Protein AF-A0A2H0QM19-F1 (afdb_monomer_lite)

Structure (mmCIF, N/CA/C/O backbone):
data_AF-A0A2H0QM19-F1
#
_entry.id   AF-A0A2H0QM19-F1
#
loop_
_atom_site.group_PDB
_atom_site.id
_atom_site.type_symbol
_atom_site.label_atom_id
_atom_site.label_alt_id
_atom_site.label_comp_id
_atom_site.label_asym_id
_atom_site.label_entity_id
_atom_site.label_seq_id
_atom_site.pdbx_PDB_ins_code
_atom_site.Cartn_x
_atom_site.Cartn_y
_atom_site.Cartn_z
_atom_site.occupancy
_atom_site.B_iso_or_equiv
_atom_site.auth_seq_id
_atom_site.auth_comp_id
_atom_site.auth_asym_id
_atom_site.auth_atom_id
_atom_site.pdbx_PDB_model_num
ATOM 1 N N . MET A 1 1 ? 4.598 8.539 -18.364 1.00 68.00 1 MET A N 1
ATOM 2 C CA . MET A 1 1 ? 4.250 7.415 -19.275 1.00 68.00 1 MET A CA 1
ATOM 3 C C . MET A 1 1 ? 5.378 6.399 -19.173 1.00 68.00 1 MET A C 1
ATOM 5 O O . MET A 1 1 ? 6.511 6.847 -19.104 1.00 68.00 1 MET A O 1
ATOM 9 N N . LEU A 1 2 ? 5.118 5.084 -19.120 1.00 82.12 2 LEU A N 1
ATOM 10 C CA . LEU A 1 2 ? 6.210 4.102 -18.995 1.00 82.12 2 LEU A CA 1
ATOM 11 C C . LEU A 1 2 ? 7.203 4.208 -20.164 1.00 82.12 2 LEU A C 1
ATOM 13 O O . LEU A 1 2 ? 6.783 4.326 -21.318 1.00 82.12 2 LEU A O 1
ATOM 17 N N . ASN A 1 3 ? 8.500 4.116 -19.871 1.00 88.06 3 ASN A N 1
ATOM 18 C CA . ASN A 1 3 ? 9.540 3.984 -20.891 1.00 88.06 3 ASN A CA 1
ATOM 19 C C . ASN A 1 3 ? 9.506 2.572 -21.536 1.00 88.06 3 ASN A C 1
ATOM 21 O O . ASN A 1 3 ? 8.816 1.667 -21.054 1.00 88.06 3 ASN A O 1
ATOM 25 N N . GLU A 1 4 ? 10.245 2.360 -22.629 1.00 90.19 4 GLU A N 1
ATOM 26 C CA . GLU A 1 4 ? 10.242 1.072 -23.351 1.00 90.19 4 GLU A CA 1
ATOM 27 C C . GLU A 1 4 ? 10.769 -0.104 -22.514 1.00 90.19 4 GLU A C 1
ATOM 29 O O . GLU A 1 4 ? 10.261 -1.223 -22.626 1.00 90.19 4 GLU A O 1
ATOM 34 N N . LYS A 1 5 ? 11.732 0.138 -21.620 1.00 89.25 5 LYS A N 1
ATOM 35 C CA . LYS A 1 5 ? 12.282 -0.902 -20.744 1.00 89.25 5 LYS A CA 1
ATOM 36 C C . LYS A 1 5 ? 11.248 -1.382 -19.723 1.00 89.25 5 LYS A C 1
ATOM 38 O O . LYS A 1 5 ? 11.058 -2.590 -19.574 1.00 89.25 5 LYS A O 1
ATOM 43 N N . LEU A 1 6 ? 10.518 -0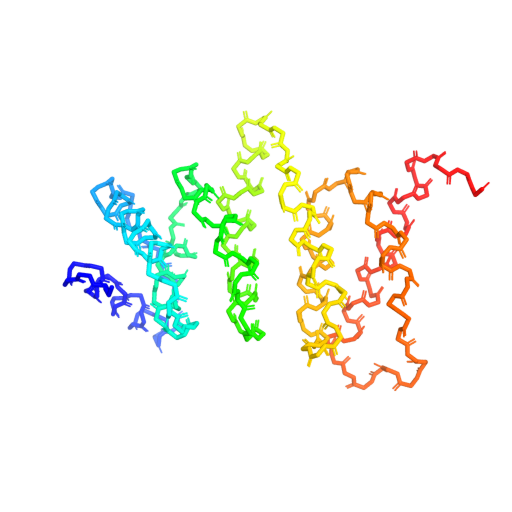.470 -19.084 1.00 92.94 6 LEU A N 1
ATOM 44 C CA . LEU A 1 6 ? 9.433 -0.787 -18.155 1.00 92.94 6 LEU A CA 1
ATOM 45 C C . LEU A 1 6 ? 8.258 -1.466 -18.864 1.00 92.94 6 LEU A C 1
ATOM 47 O O . LEU A 1 6 ? 7.713 -2.436 -18.342 1.00 92.94 6 LEU A O 1
ATOM 51 N N . LYS A 1 7 ? 7.899 -1.020 -20.076 1.00 94.00 7 LYS A N 1
ATOM 52 C CA . LYS A 1 7 ? 6.876 -1.692 -20.898 1.00 94.00 7 LYS A CA 1
ATOM 53 C C . LYS A 1 7 ? 7.259 -3.138 -21.214 1.00 94.00 7 LYS A C 1
ATOM 55 O O . LYS A 1 7 ? 6.410 -4.020 -21.118 1.00 94.00 7 LYS A O 1
ATOM 60 N N . SER A 1 8 ? 8.522 -3.386 -21.561 1.00 92.94 8 SER A N 1
ATOM 61 C CA . SER A 1 8 ? 9.027 -4.738 -21.825 1.00 92.94 8 SER A CA 1
ATOM 62 C C . SER A 1 8 ? 8.863 -5.646 -20.600 1.00 92.94 8 SER A C 1
ATOM 64 O O . SER A 1 8 ? 8.249 -6.708 -20.694 1.00 92.94 8 SER A O 1
ATOM 66 N N . HIS A 1 9 ? 9.299 -5.187 -19.422 1.00 93.88 9 HIS A N 1
ATOM 67 C CA . HIS A 1 9 ? 9.142 -5.936 -18.169 1.00 93.88 9 HIS A CA 1
ATOM 68 C C . HIS A 1 9 ? 7.678 -6.161 -17.791 1.00 93.88 9 HIS A C 1
ATOM 70 O O . HIS A 1 9 ? 7.309 -7.249 -17.350 1.00 93.88 9 HIS A O 1
ATOM 76 N N . TYR A 1 10 ? 6.830 -5.157 -18.003 1.00 94.94 10 TYR A N 1
ATOM 77 C CA . TYR A 1 10 ? 5.400 -5.269 -17.749 1.00 94.94 10 TYR A CA 1
ATOM 78 C C . TYR A 1 10 ? 4.765 -6.355 -18.628 1.00 94.94 10 TYR A C 1
ATOM 80 O O . TYR A 1 10 ? 4.050 -7.218 -18.121 1.00 94.94 10 TYR A O 1
ATOM 88 N N . ASN A 1 11 ? 5.091 -6.387 -19.922 1.00 94.25 11 ASN A N 1
ATOM 89 C CA . ASN A 1 11 ? 4.600 -7.421 -20.834 1.00 94.25 11 ASN A CA 1
ATOM 90 C C . ASN A 1 11 ? 5.086 -8.825 -20.439 1.00 94.25 11 ASN A C 1
ATOM 92 O O . ASN A 1 11 ? 4.294 -9.764 -20.466 1.00 94.25 11 ASN A O 1
ATOM 96 N N . LEU A 1 12 ? 6.341 -8.965 -19.995 1.00 92.44 12 LEU A N 1
ATOM 97 C CA . LEU A 1 12 ? 6.863 -10.240 -19.485 1.00 92.44 12 LEU A CA 1
ATOM 98 C C . LEU A 1 12 ? 6.081 -10.741 -18.263 1.00 92.44 12 LEU A C 1
ATOM 100 O O . LEU A 1 12 ? 5.770 -11.932 -18.174 1.00 92.44 12 LEU A O 1
ATOM 104 N N . ILE A 1 13 ? 5.727 -9.843 -17.336 1.00 93.69 13 ILE A N 1
ATOM 105 C CA . ILE A 1 13 ? 4.863 -10.186 -16.198 1.00 93.69 13 ILE A CA 1
ATOM 106 C C . ILE A 1 13 ? 3.493 -10.643 -16.699 1.00 93.69 13 ILE A C 1
ATOM 108 O O . ILE A 1 13 ? 3.034 -11.715 -16.304 1.00 93.69 13 ILE A O 1
ATOM 112 N N . LEU A 1 14 ? 2.852 -9.874 -17.586 1.00 93.44 14 LEU A N 1
ATOM 113 C CA . LEU A 1 14 ? 1.527 -10.214 -18.107 1.00 93.44 14 LEU A CA 1
ATOM 114 C C . LEU A 1 14 ? 1.507 -11.581 -18.792 1.00 93.44 14 LEU A C 1
ATOM 116 O O . LEU A 1 14 ? 0.571 -12.353 -18.589 1.00 93.44 14 LEU A O 1
ATOM 120 N N . ASP A 1 15 ? 2.523 -11.896 -19.587 1.00 92.88 15 ASP A N 1
ATOM 121 C CA . ASP A 1 15 ? 2.593 -13.172 -20.292 1.00 92.88 15 ASP A CA 1
ATOM 122 C C . ASP A 1 15 ? 2.842 -14.343 -19.337 1.00 92.88 15 ASP A C 1
ATOM 124 O O . ASP A 1 15 ? 2.261 -15.414 -19.514 1.00 92.88 15 ASP A O 1
ATOM 128 N N . SER A 1 16 ? 3.615 -14.144 -18.268 1.00 92.00 16 SER A N 1
ATOM 129 C CA . SER A 1 16 ? 3.748 -15.142 -17.201 1.00 92.00 16 SER A CA 1
ATOM 130 C C . SER A 1 16 ? 2.418 -15.371 -16.469 1.00 92.00 16 SER A C 1
ATOM 132 O O . SER A 1 16 ? 1.990 -16.517 -16.316 1.00 92.00 16 SER A O 1
ATOM 134 N N . LEU A 1 17 ? 1.706 -14.298 -16.102 1.00 91.25 17 LEU A N 1
ATOM 135 C CA . LEU A 1 17 ? 0.408 -14.380 -15.421 1.00 91.25 17 LEU A CA 1
ATOM 136 C C . LEU A 1 17 ? -0.659 -15.077 -16.279 1.00 91.25 17 LEU A C 1
ATOM 138 O O . LEU A 1 17 ? -1.385 -15.931 -15.774 1.00 91.25 17 LEU A O 1
ATOM 142 N N . LYS A 1 18 ? -0.724 -14.785 -17.587 1.00 91.50 18 LYS A N 1
ATOM 143 C CA . LYS A 1 18 ? -1.632 -15.471 -18.533 1.00 91.50 18 LYS A CA 1
ATOM 144 C C . LYS A 1 18 ? -1.390 -16.979 -18.597 1.00 91.50 18 LYS A C 1
ATOM 146 O O . LYS A 1 18 ? -2.322 -17.737 -18.848 1.00 91.50 18 LYS A O 1
ATOM 151 N N . ASN A 1 19 ? -0.156 -17.412 -18.356 1.00 91.19 19 ASN A N 1
ATOM 152 C CA . ASN A 1 19 ? 0.232 -18.819 -18.332 1.00 91.19 19 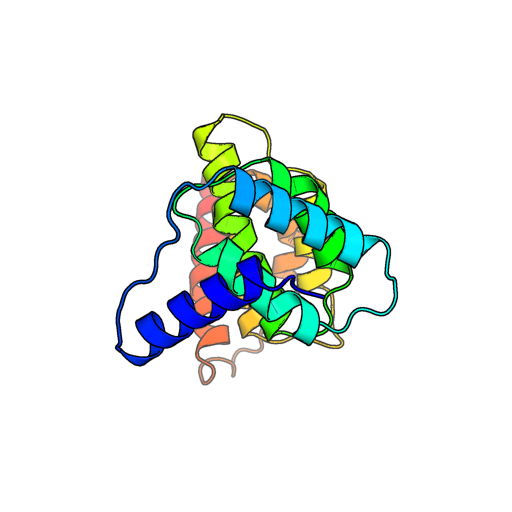ASN A CA 1
ATOM 153 C C . ASN A 1 19 ? 0.129 -19.443 -16.925 1.00 91.19 19 ASN A C 1
ATOM 155 O O . ASN A 1 19 ? 0.712 -20.499 -16.682 1.00 91.19 19 ASN A O 1
ATOM 159 N N . ASN A 1 20 ? -0.601 -18.808 -15.995 1.00 84.81 20 ASN A N 1
ATOM 160 C CA . ASN A 1 20 ? -0.709 -19.193 -14.579 1.00 84.81 20 ASN A CA 1
ATOM 161 C C . ASN A 1 20 ? 0.651 -19.303 -13.861 1.00 84.81 20 ASN A C 1
ATOM 163 O O . ASN A 1 20 ? 0.788 -20.014 -12.862 1.00 84.81 20 ASN A O 1
ATOM 167 N N . GLY A 1 21 ? 1.670 -18.615 -14.379 1.00 84.06 21 GLY A N 1
ATOM 168 C CA . GLY A 1 21 ? 2.982 -18.513 -13.764 1.00 84.06 21 GLY A CA 1
ATOM 169 C C . GLY A 1 21 ? 2.983 -17.548 -12.582 1.00 84.06 21 GLY A C 1
ATOM 170 O O . GLY A 1 21 ? 2.079 -16.734 -12.397 1.00 84.06 21 GLY A O 1
ATOM 171 N N . ARG A 1 22 ? 4.043 -17.622 -11.775 1.00 78.81 22 ARG A N 1
ATOM 172 C CA . ARG A 1 22 ? 4.384 -16.572 -10.811 1.00 78.81 22 ARG A CA 1
ATOM 173 C C . ARG A 1 22 ? 5.486 -15.732 -11.428 1.00 78.81 22 ARG A C 1
ATOM 175 O O . ARG A 1 22 ? 6.612 -16.207 -11.562 1.00 78.81 22 ARG A O 1
ATOM 182 N N . ALA A 1 23 ? 5.159 -14.516 -11.845 1.00 84.06 23 ALA A N 1
ATOM 183 C CA . ALA A 1 23 ? 6.176 -13.576 -12.281 1.00 84.06 23 ALA A CA 1
ATOM 184 C C . ALA A 1 23 ? 6.878 -12.994 -11.050 1.00 84.06 23 ALA A C 1
ATOM 186 O O . ALA A 1 23 ? 6.239 -12.651 -10.063 1.00 84.06 23 ALA A O 1
ATOM 187 N N . LEU A 1 24 ? 8.195 -12.893 -11.097 1.00 86.06 24 LEU A N 1
ATOM 188 C CA . LEU A 1 24 ? 8.964 -12.081 -10.167 1.00 86.06 24 LEU A CA 1
ATOM 189 C C . LEU A 1 24 ? 10.003 -11.360 -11.005 1.00 86.06 24 LEU A C 1
ATOM 191 O O . LEU A 1 24 ? 10.667 -11.980 -11.839 1.00 86.06 24 LEU A O 1
ATOM 195 N N . LEU A 1 25 ? 10.118 -10.054 -10.804 1.00 88.38 25 LEU A N 1
ATOM 196 C CA . LEU A 1 25 ? 11.190 -9.292 -11.416 1.00 88.38 25 LEU A CA 1
ATOM 197 C C . LEU A 1 25 ? 12.531 -9.758 -10.848 1.00 88.38 25 LEU A C 1
ATOM 199 O O . LEU A 1 25 ? 12.635 -10.190 -9.696 1.00 88.38 25 LEU A O 1
ATOM 203 N N . GLN A 1 26 ? 13.574 -9.656 -11.666 1.00 85.62 26 GLN A N 1
ATOM 204 C CA . GLN A 1 26 ? 14.929 -9.781 -11.150 1.00 85.62 26 GLN A CA 1
ATOM 205 C C . GLN A 1 26 ? 15.246 -8.567 -10.273 1.00 85.62 26 GLN A C 1
ATOM 207 O O . GLN A 1 26 ? 14.653 -7.498 -10.423 1.00 85.62 26 GLN A O 1
ATOM 212 N N . ASN A 1 27 ? 16.172 -8.743 -9.332 1.00 82.81 27 ASN A N 1
ATOM 213 C CA . ASN A 1 27 ? 16.671 -7.639 -8.523 1.00 82.81 27 ASN A CA 1
ATOM 214 C C . ASN A 1 27 ? 17.608 -6.771 -9.377 1.00 82.81 27 ASN A C 1
ATOM 216 O O . ASN A 1 27 ? 18.826 -6.919 -9.310 1.00 82.81 27 ASN A O 1
ATOM 220 N N . ASP A 1 28 ? 17.005 -5.932 -10.213 1.00 88.81 28 ASP A N 1
ATOM 221 C CA . ASP A 1 28 ? 17.662 -5.012 -11.133 1.00 88.81 28 ASP A CA 1
ATOM 222 C C . ASP A 1 28 ? 17.558 -3.588 -10.579 1.00 88.81 28 ASP A C 1
ATOM 224 O O . ASP A 1 28 ? 16.483 -2.992 -10.506 1.00 88.81 28 ASP A O 1
ATOM 228 N N . GLU A 1 29 ? 18.703 -3.064 -10.158 1.00 92.62 29 GLU A N 1
ATOM 229 C CA . GLU A 1 29 ? 18.819 -1.742 -9.556 1.00 92.62 29 GLU A CA 1
ATOM 230 C C . GLU A 1 29 ? 18.466 -0.621 -10.545 1.00 92.62 29 GLU A C 1
ATOM 232 O O . GLU A 1 29 ? 17.813 0.350 -10.171 1.00 92.62 29 GLU A O 1
ATOM 237 N N . GLU A 1 30 ? 18.837 -0.774 -11.818 1.00 92.50 30 GLU A N 1
ATOM 238 C CA . GLU A 1 30 ? 18.527 0.206 -12.860 1.00 92.50 30 GLU A CA 1
ATOM 239 C C . GLU A 1 30 ? 17.016 0.232 -13.121 1.00 92.50 30 GLU A C 1
ATOM 241 O O . GLU A 1 30 ? 16.412 1.299 -13.218 1.00 92.50 30 GLU A O 1
ATOM 246 N N . LEU A 1 31 ? 16.374 -0.942 -13.148 1.00 92.94 31 LEU A N 1
ATOM 247 C CA . LEU A 1 31 ? 14.917 -1.046 -13.258 1.00 92.94 31 LEU A CA 1
ATOM 248 C C . LEU A 1 31 ? 14.201 -0.373 -12.076 1.00 92.94 31 LEU A C 1
ATOM 250 O O . LEU A 1 31 ? 13.167 0.269 -12.260 1.00 92.94 31 LEU A O 1
ATOM 254 N N . PHE A 1 32 ? 14.733 -0.515 -10.861 1.00 95.19 32 PHE A N 1
ATOM 255 C CA . PHE A 1 32 ? 14.152 0.088 -9.661 1.00 95.19 32 PHE A CA 1
ATOM 256 C C . PHE A 1 32 ? 14.264 1.613 -9.687 1.00 95.19 32 PHE A C 1
ATOM 258 O O . PHE A 1 32 ? 13.285 2.295 -9.374 1.00 95.19 32 PHE A O 1
ATOM 265 N N . GLU A 1 33 ? 15.407 2.151 -10.114 1.00 95.31 33 GLU A N 1
ATOM 266 C CA . GLU A 1 33 ? 15.567 3.594 -10.311 1.00 95.31 33 GLU A CA 1
ATOM 267 C C . GLU A 1 33 ? 14.629 4.129 -11.397 1.00 95.31 33 GLU A C 1
ATOM 269 O O . GLU A 1 33 ? 13.974 5.151 -11.195 1.00 95.31 33 GLU A O 1
ATOM 274 N N . GLU A 1 34 ? 14.461 3.410 -12.508 1.00 95.12 34 GLU A N 1
ATOM 275 C CA . GLU A 1 34 ? 13.517 3.798 -13.561 1.00 95.12 34 GLU A CA 1
ATOM 276 C C . GLU A 1 34 ? 12.062 3.809 -13.082 1.00 95.12 34 GLU A C 1
ATOM 278 O O . GLU A 1 34 ? 11.310 4.735 -13.400 1.00 95.12 34 GLU A O 1
ATOM 283 N N . MET A 1 35 ? 11.651 2.805 -12.299 1.00 95.69 35 MET A N 1
ATOM 284 C CA . MET A 1 35 ? 10.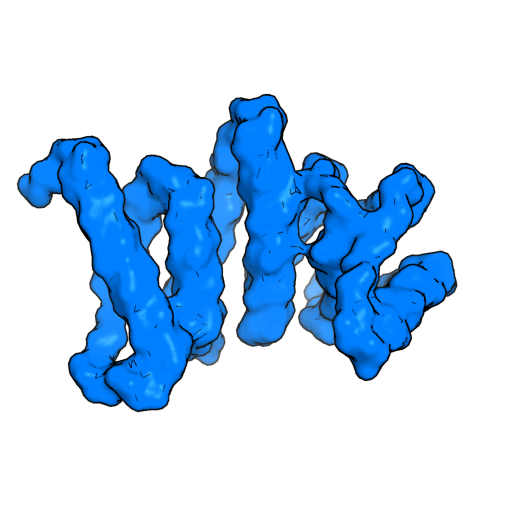323 2.785 -11.682 1.00 95.69 35 MET A CA 1
ATOM 285 C C . MET A 1 35 ? 10.134 3.975 -10.741 1.00 95.69 35 MET A C 1
ATOM 287 O O . MET A 1 35 ? 9.087 4.623 -10.772 1.00 95.69 35 MET A O 1
ATOM 291 N N . ASN A 1 36 ? 11.144 4.283 -9.924 1.00 95.38 36 ASN A N 1
ATOM 292 C CA . ASN A 1 36 ? 11.094 5.392 -8.980 1.00 95.38 36 ASN A CA 1
ATOM 293 C C . ASN A 1 36 ? 11.025 6.751 -9.692 1.00 95.38 36 ASN A C 1
ATOM 295 O O . ASN A 1 36 ? 10.222 7.602 -9.315 1.00 95.38 36 ASN A O 1
ATOM 299 N N . TYR A 1 37 ? 11.808 6.925 -10.757 1.00 94.38 37 TYR A N 1
ATOM 300 C CA . TYR A 1 37 ? 11.754 8.103 -11.616 1.00 94.38 37 TYR A CA 1
ATOM 301 C C . TYR A 1 37 ? 10.371 8.268 -12.253 1.00 94.38 37 TYR A C 1
ATOM 303 O O . TYR A 1 37 ? 9.783 9.344 -12.181 1.00 94.38 37 TYR A O 1
ATOM 311 N N . CYS A 1 38 ? 9.792 7.187 -12.786 1.00 93.31 38 CYS A N 1
ATOM 312 C CA . CYS A 1 38 ? 8.441 7.235 -13.341 1.00 93.31 38 CYS A CA 1
ATOM 313 C C . CYS A 1 38 ? 7.398 7.614 -12.282 1.00 93.31 38 CYS A C 1
ATOM 315 O O . CYS A 1 38 ? 6.497 8.391 -12.581 1.00 93.31 38 CYS A O 1
ATOM 317 N N . LEU A 1 39 ? 7.500 7.107 -11.046 1.00 92.94 39 LEU A N 1
ATOM 318 C CA . LEU A 1 39 ? 6.610 7.533 -9.958 1.00 92.94 39 LEU A CA 1
ATOM 319 C C . LEU A 1 39 ? 6.739 9.039 -9.675 1.00 92.94 39 LEU A C 1
ATOM 321 O O . LEU A 1 39 ? 5.723 9.698 -9.456 1.00 92.94 39 LEU A O 1
ATOM 325 N N . ALA A 1 40 ? 7.962 9.577 -9.694 1.00 92.38 40 ALA A N 1
ATOM 326 C CA . ALA A 1 40 ? 8.226 10.999 -9.485 1.00 92.38 40 ALA A CA 1
ATOM 327 C C . ALA A 1 40 ? 7.616 11.862 -10.602 1.00 92.38 40 ALA A C 1
ATOM 329 O O . ALA A 1 40 ? 6.833 12.767 -10.317 1.00 92.38 40 ALA A O 1
ATOM 330 N N . GLU A 1 41 ? 7.875 11.526 -11.870 1.00 90.25 41 GLU A N 1
ATOM 331 C CA . GLU A 1 41 ? 7.281 12.225 -13.018 1.00 90.25 41 GLU A CA 1
ATOM 332 C C . GLU A 1 41 ? 5.750 12.182 -12.979 1.00 90.25 41 GLU A C 1
ATOM 334 O O . GLU A 1 41 ? 5.066 13.154 -13.309 1.00 90.25 41 GLU A O 1
ATOM 339 N N . LEU A 1 42 ? 5.182 11.046 -12.566 1.00 87.12 42 LEU A N 1
ATOM 340 C CA . LEU A 1 42 ? 3.738 10.895 -12.445 1.00 87.12 42 LEU A CA 1
ATOM 341 C C . LEU A 1 42 ? 3.156 11.714 -11.276 1.00 87.12 42 LEU A C 1
ATOM 343 O O . LEU A 1 42 ? 1.972 12.026 -11.255 1.00 87.12 42 LEU A O 1
ATOM 347 N N . LEU A 1 43 ? 3.958 12.105 -10.292 1.00 86.06 43 LEU A N 1
ATOM 348 C CA . LEU A 1 43 ? 3.502 12.980 -9.214 1.00 86.06 43 LEU A CA 1
ATOM 349 C C . LEU A 1 43 ? 3.520 14.458 -9.585 1.00 86.06 43 LEU A C 1
ATOM 351 O O . LEU A 1 43 ? 2.672 15.207 -9.089 1.00 86.06 43 LEU A O 1
ATOM 355 N N . GLU A 1 44 ? 4.454 14.866 -10.441 1.00 87.25 44 GLU A N 1
ATOM 356 C CA . GLU A 1 44 ? 4.544 16.235 -10.961 1.00 87.25 44 GLU A CA 1
ATOM 357 C C . GLU A 1 44 ? 3.404 16.558 -11.936 1.00 87.25 44 GLU A C 1
ATOM 359 O O . GLU A 1 44 ? 2.982 17.705 -12.061 1.00 87.25 44 GLU A O 1
ATOM 364 N N . ASN A 1 45 ? 2.851 15.537 -12.589 1.00 81.56 45 ASN A N 1
ATOM 365 C CA . ASN A 1 45 ? 1.750 15.676 -13.532 1.00 81.56 45 ASN A CA 1
ATOM 366 C C . ASN A 1 45 ? 0.385 15.546 -12.821 1.00 81.56 45 ASN A C 1
ATOM 368 O O . ASN A 1 45 ? -0.099 14.452 -12.543 1.00 81.56 45 ASN A O 1
ATOM 372 N N . GLU A 1 46 ? -0.291 16.666 -12.558 1.00 67.31 46 GLU A N 1
ATOM 373 C CA . GLU A 1 46 ? -1.548 16.698 -11.778 1.00 67.31 46 GLU A CA 1
ATOM 374 C C . GLU A 1 46 ? -2.756 15.984 -12.429 1.00 67.31 46 GLU A C 1
ATOM 376 O O . GLU A 1 46 ? -3.765 15.760 -11.764 1.00 67.31 46 GLU A O 1
ATOM 381 N N . LEU A 1 47 ? -2.675 15.611 -13.713 1.00 65.19 47 LEU A N 1
ATOM 382 C CA . LEU A 1 47 ? -3.794 15.074 -14.508 1.00 65.19 47 LEU A CA 1
ATOM 383 C C . LEU A 1 47 ? -3.714 13.566 -14.792 1.00 65.19 47 LEU A C 1
ATOM 385 O O . LEU A 1 47 ? -4.326 13.080 -15.746 1.00 65.19 47 LEU A O 1
ATOM 389 N N . ILE A 1 48 ? -2.953 12.810 -14.008 1.00 71.75 48 ILE A N 1
ATOM 390 C CA . ILE A 1 48 ? -2.792 11.378 -14.270 1.00 71.75 48 ILE A CA 1
ATOM 391 C C . ILE A 1 48 ? -4.029 10.594 -13.869 1.00 71.75 48 ILE A C 1
ATOM 393 O O . ILE A 1 48 ? -4.482 10.633 -12.728 1.00 71.75 48 ILE A O 1
ATOM 397 N N . ALA A 1 49 ? -4.556 9.850 -14.838 1.00 83.94 49 ALA A N 1
ATOM 398 C CA . ALA A 1 49 ? -5.621 8.902 -14.598 1.00 83.94 49 ALA A CA 1
ATOM 399 C C . ALA A 1 49 ? -5.047 7.633 -13.956 1.00 83.94 49 ALA A C 1
ATOM 401 O O . ALA A 1 49 ? -3.978 7.159 -14.338 1.00 83.94 49 ALA A O 1
ATOM 402 N N . ASP A 1 50 ? -5.811 7.020 -13.052 1.00 87.75 50 ASP A N 1
ATOM 403 C CA . ASP A 1 50 ? -5.459 5.762 -12.383 1.00 87.75 50 ASP A CA 1
ATOM 404 C C . ASP A 1 50 ? -4.936 4.679 -13.348 1.00 87.75 50 ASP A C 1
ATOM 406 O O . ASP A 1 50 ? -3.994 3.954 -13.033 1.00 87.75 50 ASP A O 1
ATOM 410 N N . ARG A 1 51 ? -5.506 4.592 -14.559 1.00 87.38 51 ARG A N 1
ATOM 411 C CA . ARG A 1 51 ? -5.104 3.619 -15.592 1.00 87.38 51 ARG A CA 1
ATOM 412 C C . ARG A 1 51 ? -3.629 3.724 -15.990 1.00 87.38 51 ARG A C 1
ATOM 414 O O . ARG A 1 51 ? -3.038 2.719 -16.368 1.00 87.38 51 ARG A O 1
ATOM 421 N N . ASP A 1 52 ? -3.050 4.919 -15.913 1.00 87.31 52 ASP A N 1
ATOM 422 C CA . ASP A 1 52 ? -1.666 5.168 -16.311 1.00 87.31 52 ASP A CA 1
ATOM 423 C C . ASP A 1 52 ? -0.685 4.742 -15.200 1.00 87.31 52 ASP A C 1
ATOM 425 O O . ASP A 1 52 ? 0.490 4.497 -15.474 1.00 87.31 52 ASP A O 1
ATOM 429 N N . LEU A 1 53 ? -1.176 4.587 -13.961 1.00 91.31 53 LEU A N 1
ATOM 430 C CA . LEU A 1 53 ? -0.427 4.068 -12.810 1.00 91.31 53 LEU A CA 1
ATOM 431 C C . LEU A 1 53 ? -0.426 2.537 -12.753 1.00 91.31 53 LEU A C 1
ATOM 433 O O . LEU A 1 53 ? 0.541 1.943 -12.281 1.00 91.31 53 LEU A O 1
ATOM 437 N N . MET A 1 54 ? -1.484 1.886 -13.241 1.00 93.56 54 MET A N 1
ATOM 438 C CA . MET A 1 54 ? -1.669 0.436 -13.097 1.00 93.56 54 MET A CA 1
ATOM 439 C C . MET A 1 54 ? -0.506 -0.422 -13.630 1.00 93.56 54 MET A C 1
ATOM 441 O O . MET A 1 54 ? -0.123 -1.372 -12.945 1.00 93.56 54 MET A O 1
ATOM 445 N N . PRO A 1 55 ? 0.114 -0.118 -14.787 1.00 94.31 55 PRO A N 1
ATOM 446 C CA . PRO A 1 55 ? 1.296 -0.851 -15.237 1.00 94.31 55 PRO A CA 1
ATOM 447 C C . PRO A 1 55 ? 2.476 -0.759 -14.262 1.00 94.31 55 PRO A C 1
ATOM 449 O O . PRO A 1 55 ? 3.159 -1.750 -14.012 1.00 94.31 55 PRO A O 1
ATOM 452 N N . LEU A 1 56 ? 2.689 0.417 -13.667 1.00 95.06 56 LEU A N 1
ATOM 453 C CA . LEU A 1 56 ? 3.748 0.640 -12.686 1.00 95.06 56 LEU A CA 1
ATOM 454 C C . LEU A 1 56 ? 3.437 -0.064 -11.365 1.00 95.06 56 LEU A C 1
ATOM 456 O O . LEU A 1 56 ? 4.310 -0.686 -10.771 1.00 95.06 56 LEU A O 1
ATOM 460 N N . PHE A 1 57 ? 2.174 -0.038 -10.947 1.00 96.31 57 PHE A N 1
ATOM 461 C CA . PHE A 1 57 ? 1.694 -0.797 -9.799 1.00 96.31 57 PHE A CA 1
ATOM 462 C C . PHE A 1 57 ? 1.906 -2.301 -9.971 1.00 96.31 57 PHE A C 1
ATOM 464 O O . PHE A 1 57 ? 2.396 -2.958 -9.057 1.00 96.31 57 PHE A O 1
ATOM 471 N N . CYS A 1 58 ? 1.629 -2.837 -11.160 1.00 95.56 58 CYS A N 1
ATOM 472 C CA . CYS A 1 58 ? 1.905 -4.233 -11.475 1.00 95.56 58 CYS A CA 1
ATOM 473 C C . CYS A 1 58 ? 3.398 -4.562 -11.339 1.00 95.56 58 CYS A C 1
ATOM 475 O O . CYS A 1 58 ? 3.740 -5.552 -10.700 1.00 95.56 58 CYS A O 1
ATOM 477 N N . LEU A 1 59 ? 4.289 -3.721 -11.873 1.00 96.12 59 LEU A N 1
ATOM 478 C CA . LEU A 1 59 ? 5.736 -3.920 -11.736 1.00 96.12 59 LEU A CA 1
ATOM 479 C C . LEU A 1 59 ? 6.175 -3.930 -10.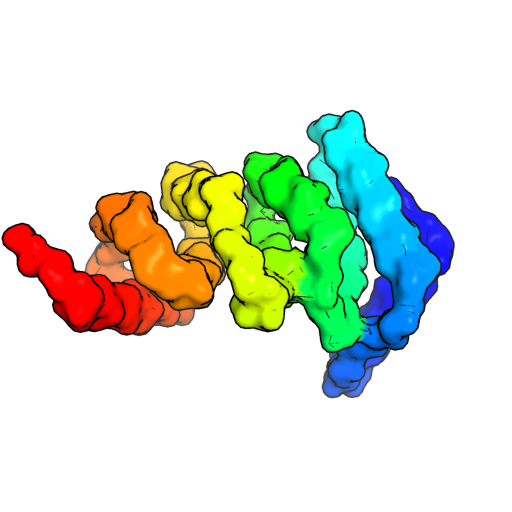264 1.00 96.12 59 LEU A C 1
ATOM 481 O O . LEU A 1 59 ? 6.857 -4.862 -9.839 1.00 96.12 59 LEU A O 1
ATOM 485 N N . LEU A 1 60 ? 5.727 -2.948 -9.477 1.00 96.75 60 LEU A N 1
ATOM 486 C CA . LEU A 1 60 ? 6.049 -2.843 -8.051 1.00 96.75 60 LEU A CA 1
ATOM 487 C C . LEU A 1 60 ? 5.550 -4.061 -7.261 1.00 96.75 60 LEU A C 1
ATOM 489 O O . LEU A 1 60 ? 6.291 -4.642 -6.469 1.00 96.75 60 LEU A O 1
ATOM 493 N N . ASP A 1 61 ? 4.328 -4.518 -7.528 1.00 95.94 61 ASP A N 1
ATOM 494 C CA . ASP A 1 61 ? 3.770 -5.710 -6.884 1.00 95.94 61 ASP A CA 1
ATOM 495 C C . ASP A 1 61 ? 4.561 -6.989 -7.209 1.00 95.94 61 ASP A C 1
ATOM 497 O O . ASP A 1 61 ? 4.569 -7.935 -6.427 1.00 95.94 61 ASP A O 1
ATOM 501 N N . HIS A 1 62 ? 5.329 -7.009 -8.299 1.00 95.38 62 HIS A N 1
ATOM 502 C CA . HIS A 1 62 ? 6.164 -8.148 -8.694 1.00 95.38 62 HIS A CA 1
ATOM 503 C C . HIS A 1 62 ? 7.657 -7.944 -8.392 1.00 95.38 62 HIS A C 1
ATOM 505 O O . HIS A 1 62 ? 8.484 -8.779 -8.770 1.00 95.38 62 HIS A O 1
ATOM 511 N N . CYS A 1 63 ? 8.020 -6.889 -7.654 1.00 94.88 63 CYS A N 1
ATOM 512 C CA . CYS A 1 63 ? 9.363 -6.742 -7.102 1.00 94.88 63 CYS A CA 1
ATOM 513 C C . CYS A 1 63 ? 9.693 -7.916 -6.157 1.00 94.88 63 CYS A C 1
ATOM 515 O O . CYS A 1 63 ? 8.861 -8.278 -5.313 1.00 94.88 63 CYS A O 1
ATOM 517 N N . PRO A 1 64 ? 10.911 -8.489 -6.234 1.00 92.44 64 PRO A N 1
ATOM 518 C CA . PRO A 1 64 ? 11.312 -9.634 -5.414 1.00 92.44 64 PRO A CA 1
ATOM 519 C C . PRO A 1 64 ? 11.528 -9.274 -3.942 1.00 92.44 64 PRO A C 1
ATOM 521 O O . PRO A 1 64 ? 11.520 -10.153 -3.084 1.00 92.44 64 PRO A O 1
ATOM 524 N N . ARG A 1 65 ? 11.752 -7.991 -3.641 1.00 92.19 65 ARG A N 1
ATOM 525 C CA . ARG A 1 65 ? 11.983 -7.497 -2.285 1.00 92.19 65 ARG A CA 1
ATOM 526 C C . ARG A 1 65 ? 11.364 -6.116 -2.078 1.00 92.19 65 ARG A C 1
ATOM 528 O O . ARG A 1 65 ? 11.288 -5.340 -3.033 1.00 92.19 65 ARG A O 1
ATOM 535 N N . PRO A 1 66 ? 11.015 -5.774 -0.830 1.00 95.00 66 PRO A N 1
ATOM 536 C CA . PRO A 1 66 ? 10.689 -4.406 -0.475 1.00 95.00 66 PRO A CA 1
ATOM 537 C C . PRO A 1 66 ? 11.872 -3.448 -0.643 1.00 95.00 66 PRO A C 1
ATOM 539 O O . PRO A 1 66 ? 13.013 -3.804 -0.322 1.00 95.00 66 PRO A O 1
ATOM 542 N N . ASP A 1 67 ? 11.576 -2.216 -1.062 1.00 95.00 67 ASP A N 1
ATOM 543 C CA . ASP A 1 67 ? 12.550 -1.146 -1.308 1.00 95.00 67 ASP A CA 1
ATOM 544 C C . ASP A 1 67 ? 11.982 0.217 -0.880 1.00 95.00 67 ASP A C 1
ATOM 546 O O . ASP A 1 67 ? 10.849 0.558 -1.228 1.00 95.00 67 ASP A O 1
ATOM 550 N N . LYS A 1 68 ? 12.774 0.968 -0.105 1.00 95.31 68 LYS A N 1
ATOM 551 C CA . LYS A 1 68 ? 12.388 2.234 0.538 1.00 95.31 68 LYS A CA 1
ATOM 552 C C . LYS A 1 68 ? 12.241 3.385 -0.455 1.00 95.31 68 LYS A C 1
ATOM 554 O O . LYS A 1 68 ? 11.500 4.322 -0.171 1.00 95.31 68 LYS A O 1
ATOM 559 N N . ARG A 1 69 ? 12.908 3.325 -1.614 1.00 96.00 69 ARG A N 1
ATOM 560 C CA . ARG A 1 69 ? 12.887 4.410 -2.612 1.00 96.00 69 ARG A CA 1
ATOM 561 C C . ARG A 1 69 ? 11.474 4.774 -3.059 1.00 96.00 69 ARG A C 1
ATOM 563 O O . ARG A 1 69 ? 11.179 5.946 -3.263 1.00 96.00 69 ARG A O 1
ATOM 570 N N . PHE A 1 70 ? 10.583 3.788 -3.116 1.00 96.88 70 PHE A N 1
ATOM 571 C CA . PHE A 1 70 ? 9.207 3.996 -3.556 1.00 96.88 70 PHE A CA 1
ATOM 572 C C . PHE A 1 70 ? 8.298 4.617 -2.489 1.00 96.88 70 PHE A C 1
ATOM 574 O O . PHE A 1 70 ? 7.251 5.153 -2.841 1.00 96.88 70 PHE A O 1
ATOM 581 N N . GLU A 1 71 ? 8.659 4.564 -1.201 1.00 96.56 71 GLU A N 1
ATOM 582 C CA . GLU A 1 71 ? 7.768 4.943 -0.094 1.00 96.56 71 GLU A CA 1
ATOM 583 C C . GLU A 1 71 ? 7.226 6.366 -0.243 1.00 96.56 71 GLU A C 1
ATOM 585 O O . GLU A 1 71 ? 6.012 6.568 -0.202 1.00 96.56 71 GLU A O 1
ATOM 590 N N . PHE A 1 72 ? 8.115 7.341 -0.458 1.00 96.38 72 PHE A N 1
ATOM 591 C CA . PHE A 1 72 ? 7.724 8.743 -0.576 1.00 96.38 72 PHE A CA 1
ATOM 592 C C . PHE A 1 72 ? 6.675 8.931 -1.676 1.00 96.38 72 PHE A C 1
ATOM 594 O O . PHE A 1 72 ? 5.615 9.512 -1.438 1.00 96.38 72 PHE A O 1
ATOM 601 N N . HIS A 1 73 ? 6.936 8.392 -2.866 1.00 95.94 73 HIS A N 1
ATOM 602 C CA . HIS A 1 73 ? 6.033 8.555 -3.993 1.00 95.94 73 HIS A CA 1
ATOM 603 C C . HIS A 1 73 ? 4.716 7.793 -3.792 1.00 95.94 73 HIS A C 1
ATOM 605 O O . HIS A 1 73 ? 3.644 8.339 -4.051 1.00 95.94 73 HIS A O 1
ATOM 611 N N . LEU A 1 74 ? 4.766 6.571 -3.253 1.00 97.06 74 LEU A N 1
ATOM 612 C CA . LEU A 1 74 ? 3.570 5.784 -2.947 1.00 97.06 74 LEU A CA 1
ATOM 613 C C . LEU A 1 74 ? 2.649 6.513 -1.963 1.00 97.06 74 LEU A C 1
ATOM 615 O O . LEU A 1 74 ? 1.439 6.555 -2.188 1.00 97.06 74 LEU A O 1
ATOM 619 N N . LEU A 1 75 ? 3.200 7.133 -0.917 1.00 97.44 75 LEU A N 1
ATOM 620 C CA . LEU A 1 75 ? 2.421 7.910 0.051 1.00 97.44 75 LEU A CA 1
ATOM 621 C C . LEU A 1 75 ? 1.805 9.175 -0.566 1.00 97.44 75 LEU A C 1
ATOM 623 O O . LEU A 1 75 ? 0.721 9.588 -0.160 1.00 97.44 75 LEU A O 1
ATOM 627 N N . LYS A 1 76 ? 2.458 9.797 -1.556 1.00 95.81 76 LYS A N 1
ATOM 628 C CA . LYS A 1 76 ? 1.928 10.987 -2.248 1.00 95.81 76 LYS A CA 1
ATOM 629 C C . LYS A 1 76 ? 0.883 10.658 -3.314 1.00 95.81 76 LYS A C 1
ATOM 631 O O . LYS A 1 76 ? -0.009 11.474 -3.541 1.00 95.81 76 LYS A O 1
ATOM 636 N N . ILE A 1 77 ? 0.978 9.490 -3.949 1.00 94.31 77 ILE A N 1
ATOM 637 C CA . ILE A 1 77 ? 0.026 9.041 -4.976 1.00 94.31 77 ILE A CA 1
ATOM 638 C C . ILE A 1 77 ? -1.298 8.617 -4.341 1.00 94.31 77 ILE A C 1
ATOM 640 O O . ILE A 1 77 ? -2.352 8.969 -4.864 1.00 94.31 77 ILE A O 1
ATOM 644 N N . ALA A 1 78 ? -1.263 7.908 -3.209 1.00 95.25 78 ALA A N 1
ATOM 645 C CA . ALA A 1 78 ? -2.453 7.289 -2.617 1.00 95.25 78 ALA A CA 1
ATOM 646 C C . ALA A 1 78 ? -3.659 8.243 -2.460 1.00 95.25 78 ALA A C 1
ATOM 648 O O . ALA A 1 78 ? -4.744 7.920 -2.943 1.00 95.25 78 ALA A O 1
ATOM 649 N N . PRO A 1 79 ? -3.509 9.459 -1.889 1.00 93.56 79 PRO A N 1
ATOM 650 C CA . PRO A 1 79 ? -4.638 10.375 -1.713 1.00 93.56 79 PRO A CA 1
ATOM 651 C C . PRO A 1 79 ? -5.291 10.843 -3.020 1.00 93.56 79 PRO A C 1
ATOM 653 O O . PRO A 1 79 ? -6.393 11.385 -2.986 1.00 93.56 79 PRO A O 1
ATOM 656 N N . ARG A 1 80 ? -4.609 10.674 -4.160 1.00 91.69 80 ARG A N 1
ATOM 657 C CA . ARG A 1 80 ? -5.065 11.092 -5.492 1.00 91.69 80 ARG A CA 1
ATOM 658 C C . ARG A 1 80 ? -5.813 9.981 -6.237 1.00 91.69 80 ARG A C 1
ATOM 660 O O . ARG A 1 80 ? -6.401 10.256 -7.276 1.00 91.69 80 ARG A O 1
ATOM 667 N N . LEU A 1 81 ? -5.807 8.748 -5.722 1.00 92.19 81 LEU A N 1
ATOM 668 C CA . LEU A 1 81 ? -6.425 7.594 -6.374 1.00 92.19 81 LEU A CA 1
ATOM 669 C C . LEU A 1 81 ? -7.954 7.656 -6.319 1.00 92.19 81 LEU A C 1
ATOM 671 O O . LEU A 1 81 ? -8.569 7.833 -5.257 1.00 92.19 81 LEU A O 1
ATOM 675 N N . THR A 1 82 ? -8.582 7.462 -7.476 1.00 90.38 82 THR A N 1
ATOM 676 C CA . THR A 1 82 ? -10.023 7.694 -7.649 1.00 90.38 82 THR A CA 1
ATOM 677 C C . THR A 1 82 ? -10.848 6.411 -7.715 1.00 90.38 82 THR A C 1
ATOM 679 O O . THR A 1 82 ? -11.983 6.396 -7.240 1.00 90.38 82 THR A O 1
ATOM 682 N N . SER A 1 83 ? -10.288 5.330 -8.255 1.00 91.25 83 SER A N 1
ATOM 683 C CA . SER A 1 83 ? -10.955 4.037 -8.437 1.00 91.25 83 SER A CA 1
ATOM 684 C C . SER A 1 83 ? -10.665 3.050 -7.303 1.00 91.25 83 SER A C 1
ATOM 686 O O . SER A 1 83 ? -9.670 3.154 -6.588 1.00 91.25 83 SER A O 1
ATOM 688 N N . ALA A 1 84 ? -11.548 2.065 -7.128 1.00 92.25 84 ALA A N 1
ATOM 689 C CA . ALA A 1 84 ? -11.343 0.998 -6.152 1.00 92.25 84 ALA A CA 1
ATOM 690 C C . ALA A 1 84 ? -10.142 0.118 -6.517 1.00 92.25 84 ALA A C 1
ATOM 692 O O . ALA A 1 84 ? -9.300 -0.137 -5.659 1.00 92.25 84 ALA A O 1
ATOM 693 N N . ASP A 1 85 ? -10.027 -0.262 -7.792 1.00 93.94 85 ASP A N 1
ATOM 694 C CA . ASP A 1 85 ? -8.950 -1.115 -8.300 1.00 93.94 85 ASP A CA 1
ATOM 695 C C . ASP A 1 85 ? -7.568 -0.518 -8.027 1.00 93.94 85 ASP A C 1
ATOM 697 O O . ASP A 1 85 ? -6.673 -1.214 -7.547 1.00 93.94 85 ASP A O 1
ATOM 701 N N . SER A 1 86 ? -7.392 0.785 -8.265 1.00 94.81 86 SER A N 1
ATOM 702 C CA . SER A 1 86 ? -6.110 1.449 -8.020 1.00 94.81 86 SER A CA 1
ATOM 703 C C . SER A 1 86 ? -5.791 1.547 -6.530 1.00 94.81 86 SER A C 1
ATOM 705 O O . SER A 1 86 ? -4.645 1.332 -6.139 1.00 94.81 86 SER A O 1
ATOM 707 N N . ARG A 1 87 ? -6.789 1.813 -5.675 1.00 95.62 87 ARG A N 1
ATOM 708 C CA . ARG A 1 87 ? -6.618 1.842 -4.213 1.00 95.62 87 ARG A CA 1
ATOM 709 C C . ARG A 1 87 ? -6.242 0.470 -3.667 1.00 95.62 87 ARG A C 1
ATOM 711 O O . ARG A 1 87 ? -5.377 0.383 -2.800 1.00 95.62 87 ARG A O 1
ATOM 718 N N . ILE A 1 88 ? -6.871 -0.588 -4.177 1.00 96.19 88 ILE A N 1
ATOM 719 C CA . ILE A 1 88 ? -6.574 -1.981 -3.827 1.00 96.19 88 ILE A CA 1
ATOM 720 C C . ILE A 1 88 ? -5.162 -2.356 -4.277 1.00 96.19 88 ILE A C 1
ATOM 722 O O . ILE A 1 88 ? -4.372 -2.830 -3.462 1.00 96.19 88 ILE A O 1
ATOM 726 N N . ALA A 1 89 ? -4.815 -2.074 -5.536 1.00 97.25 89 ALA A N 1
ATOM 727 C CA . ALA A 1 89 ? -3.475 -2.313 -6.063 1.00 97.25 89 ALA A CA 1
ATOM 728 C C . ALA A 1 89 ? -2.411 -1.564 -5.248 1.00 97.25 89 ALA A C 1
ATOM 730 O O . ALA A 1 89 ? -1.409 -2.148 -4.840 1.00 97.25 89 ALA A O 1
ATOM 731 N N . TRP A 1 90 ? -2.665 -0.293 -4.925 1.00 97.81 90 TRP A N 1
ATOM 732 C CA . TRP A 1 90 ? -1.792 0.494 -4.062 1.00 97.81 90 TRP A CA 1
ATOM 733 C C . TRP A 1 90 ? -1.645 -0.117 -2.663 1.00 97.81 90 TRP A C 1
ATOM 735 O O . TRP A 1 90 ? -0.530 -0.157 -2.154 1.00 97.81 90 TRP A O 1
ATOM 745 N N . MET A 1 91 ? -2.720 -0.624 -2.043 1.00 97.94 91 MET A N 1
ATOM 746 C CA . MET A 1 91 ? -2.630 -1.266 -0.724 1.00 97.94 91 MET A CA 1
ATOM 747 C C . MET A 1 91 ? -1.765 -2.529 -0.763 1.00 97.94 91 MET A C 1
ATOM 749 O O . MET A 1 91 ? -0.939 -2.704 0.130 1.00 97.94 91 MET A O 1
ATOM 753 N N . GLY A 1 92 ? -1.873 -3.355 -1.810 1.00 97.25 92 GLY A N 1
ATOM 754 C CA . GLY A 1 92 ? -0.974 -4.502 -2.007 1.00 97.25 92 GLY A CA 1
ATOM 755 C C . GLY A 1 92 ? 0.499 -4.086 -2.105 1.00 97.25 92 GLY A C 1
ATOM 756 O O . GLY A 1 92 ? 1.363 -4.631 -1.419 1.00 97.25 92 GLY A O 1
ATOM 757 N N . ILE A 1 93 ? 0.784 -3.027 -2.864 1.00 97.75 93 ILE A N 1
ATOM 758 C CA . ILE A 1 93 ? 2.141 -2.474 -2.992 1.00 97.75 93 ILE A CA 1
ATOM 759 C C . ILE A 1 93 ? 2.628 -1.878 -1.669 1.00 97.75 93 ILE A C 1
ATOM 761 O O . ILE A 1 93 ? 3.792 -2.051 -1.307 1.00 97.75 93 ILE A O 1
ATOM 765 N N . ALA A 1 94 ? 1.757 -1.189 -0.930 1.00 98.06 94 ALA A N 1
ATOM 766 C CA . ALA A 1 94 ? 2.069 -0.616 0.373 1.00 98.06 94 ALA A CA 1
ATOM 767 C C . ALA A 1 94 ? 2.374 -1.704 1.412 1.00 98.06 94 ALA A C 1
ATOM 769 O O . ALA A 1 94 ? 3.296 -1.529 2.211 1.00 98.06 94 ALA A O 1
ATOM 770 N N . HIS A 1 95 ? 1.672 -2.846 1.381 1.00 97.69 95 HIS A N 1
ATOM 771 C CA . HIS A 1 95 ? 1.999 -3.997 2.233 1.00 97.69 95 HIS A CA 1
ATOM 772 C C . HIS A 1 95 ? 3.450 -4.416 2.030 1.00 97.69 95 HIS A C 1
ATOM 774 O O . HIS A 1 95 ? 4.187 -4.506 3.004 1.00 97.69 95 HIS A O 1
ATOM 780 N N . LYS A 1 96 ? 3.895 -4.546 0.778 1.00 96.56 96 LYS A N 1
ATOM 781 C CA . LYS A 1 96 ? 5.283 -4.891 0.463 1.00 96.56 96 LYS A CA 1
ATOM 782 C C . LYS A 1 96 ? 6.257 -3.756 0.783 1.00 96.56 96 LYS A C 1
ATOM 784 O O . LYS A 1 96 ? 7.112 -3.870 1.655 1.00 96.56 96 LYS A O 1
ATOM 789 N N . HIS A 1 97 ? 6.167 -2.640 0.070 1.00 97.62 97 HIS A N 1
ATOM 790 C CA . HIS A 1 97 ? 7.226 -1.627 0.049 1.00 97.62 97 HIS A CA 1
ATOM 791 C C . HIS A 1 97 ? 7.238 -0.705 1.270 1.00 97.62 97 HIS A C 1
ATOM 793 O O . HIS A 1 97 ? 8.277 -0.117 1.580 1.00 97.62 97 HIS A O 1
ATOM 799 N N . ILE A 1 98 ? 6.119 -0.605 1.990 1.00 97.69 98 ILE A N 1
ATOM 800 C CA . ILE A 1 98 ? 6.011 0.222 3.191 1.00 97.69 98 ILE A CA 1
ATOM 801 C C . ILE A 1 98 ? 6.053 -0.679 4.427 1.00 97.69 98 ILE A C 1
ATOM 803 O O . ILE A 1 98 ? 7.025 -0.590 5.177 1.00 97.69 98 ILE A O 1
ATOM 807 N N . LEU A 1 99 ? 5.079 -1.579 4.597 1.00 97.25 99 LEU A N 1
ATOM 808 C CA . LEU A 1 99 ? 4.876 -2.324 5.848 1.00 97.25 99 LEU A CA 1
ATOM 809 C C . LEU A 1 99 ? 5.877 -3.466 6.068 1.00 97.25 99 LEU A C 1
ATOM 811 O O . LEU A 1 99 ? 6.554 -3.481 7.093 1.00 97.25 99 LEU A O 1
ATOM 815 N N . GLU A 1 100 ? 6.025 -4.398 5.121 1.00 95.94 100 GLU A N 1
ATOM 816 C CA . GLU A 1 100 ? 7.010 -5.489 5.227 1.00 95.94 100 GLU A CA 1
ATOM 817 C C . GLU A 1 100 ? 8.427 -4.923 5.350 1.00 95.94 100 GLU A C 1
ATOM 819 O O . GLU A 1 100 ? 9.244 -5.413 6.129 1.00 95.94 100 GLU A O 1
ATOM 824 N N . ARG A 1 101 ? 8.712 -3.845 4.612 1.00 95.06 101 ARG A N 1
ATOM 825 C CA . ARG A 1 101 ? 9.983 -3.124 4.694 1.00 95.06 101 ARG A CA 1
ATOM 826 C C . ARG A 1 101 ? 10.212 -2.506 6.074 1.00 95.06 101 ARG A C 1
ATOM 828 O O . ARG A 1 101 ? 11.284 -2.702 6.629 1.00 95.06 101 ARG A O 1
ATOM 835 N N . GLN A 1 102 ? 9.226 -1.805 6.641 1.00 94.81 102 GLN A N 1
ATOM 836 C CA . GLN A 1 102 ? 9.289 -1.270 8.011 1.00 94.81 102 GLN A CA 1
ATOM 837 C C . GLN A 1 102 ? 9.558 -2.373 9.027 1.00 94.81 102 GLN A C 1
ATOM 839 O O . GLN A 1 102 ? 10.450 -2.245 9.858 1.00 94.81 102 GLN A O 1
ATOM 844 N N . GLN A 1 103 ? 8.813 -3.474 8.929 1.00 92.69 103 GLN A N 1
ATOM 845 C CA . GLN A 1 103 ? 8.966 -4.609 9.827 1.00 92.69 103 GLN A CA 1
ATOM 846 C C . GLN A 1 103 ? 10.363 -5.233 9.724 1.00 92.69 103 GLN A C 1
ATOM 848 O O . GLN A 1 103 ? 10.939 -5.610 10.743 1.00 92.69 103 GLN A O 1
ATOM 853 N N . ARG A 1 104 ? 10.912 -5.333 8.507 1.00 93.38 104 ARG A N 1
ATOM 854 C CA . ARG A 1 104 ? 12.264 -5.844 8.254 1.00 93.38 104 ARG A CA 1
ATOM 855 C C . ARG A 1 104 ? 13.346 -4.912 8.800 1.00 93.38 104 ARG A C 1
ATOM 857 O O . ARG A 1 104 ? 14.302 -5.392 9.400 1.00 93.38 104 ARG A O 1
ATOM 864 N N . ASP A 1 105 ? 13.196 -3.610 8.573 1.00 93.69 105 ASP A N 1
ATOM 865 C CA . ASP A 1 105 ? 14.249 -2.619 8.818 1.00 93.69 105 ASP A CA 1
ATOM 866 C C . ASP A 1 105 ? 14.146 -1.979 10.222 1.00 93.69 105 ASP A C 1
ATOM 868 O O . ASP A 1 105 ? 15.075 -1.309 10.663 1.00 93.69 105 ASP A O 1
ATOM 872 N N . GLY A 1 106 ? 13.045 -2.204 10.950 1.00 92.50 106 GLY A N 1
ATOM 873 C CA . GLY A 1 106 ? 12.784 -1.610 12.267 1.00 92.50 106 GLY A CA 1
ATOM 874 C C . GLY A 1 106 ? 12.375 -0.133 12.219 1.00 92.50 106 GLY A C 1
ATOM 875 O O . GLY A 1 106 ? 12.396 0.544 13.247 1.00 92.50 106 GLY A O 1
ATOM 876 N N . ASP A 1 107 ? 12.013 0.370 11.037 1.00 93.62 107 ASP A N 1
ATOM 877 C CA . ASP A 1 107 ? 11.555 1.745 10.837 1.00 93.62 107 ASP A CA 1
ATOM 878 C C . ASP A 1 107 ? 10.119 1.925 11.387 1.00 93.62 107 ASP A C 1
ATOM 880 O O . ASP A 1 107 ? 9.306 0.997 11.325 1.00 93.62 107 ASP A O 1
ATOM 884 N N . PRO A 1 108 ? 9.759 3.118 11.895 1.00 94.44 108 PRO A N 1
ATOM 885 C CA . PRO A 1 108 ? 8.390 3.410 12.314 1.00 94.44 108 PRO A CA 1
ATOM 886 C C . PRO A 1 108 ? 7.427 3.462 11.118 1.00 94.44 108 PRO A C 1
ATOM 888 O O . PRO A 1 108 ? 7.818 3.819 10.005 1.00 94.44 108 PRO A O 1
ATOM 891 N N . ILE A 1 109 ? 6.147 3.161 11.363 1.00 95.56 109 ILE A N 1
ATOM 892 C CA . ILE A 1 109 ? 5.079 3.339 10.369 1.00 95.56 109 ILE A CA 1
ATOM 893 C C . ILE A 1 109 ? 4.838 4.852 10.132 1.00 95.56 109 ILE A C 1
ATOM 895 O O . ILE A 1 109 ? 4.615 5.574 11.105 1.00 95.56 109 ILE A O 1
ATOM 899 N N . PRO A 1 110 ? 4.846 5.351 8.879 1.00 96.31 110 PRO A N 1
ATOM 900 C CA . PRO A 1 110 ? 4.577 6.733 8.525 1.00 96.31 110 PRO A CA 1
ATOM 901 C C . PRO A 1 110 ? 3.175 7.142 8.943 1.00 96.31 110 PRO A C 1
ATOM 903 O O . PRO A 1 110 ? 2.197 6.450 8.641 1.00 96.31 110 PRO A O 1
ATOM 906 N N . GLN A 1 111 ? 3.062 8.317 9.557 1.00 96.06 111 GLN A N 1
ATOM 907 C CA . GLN A 1 111 ? 1.763 8.873 9.925 1.00 96.06 111 GLN A CA 1
ATOM 908 C C . GLN A 1 111 ? 0.887 9.105 8.688 1.00 96.06 111 GLN A C 1
ATOM 910 O O . GLN A 1 111 ? -0.333 8.955 8.738 1.00 96.06 111 GLN A O 1
ATOM 915 N N . GLU A 1 112 ? 1.506 9.420 7.552 1.00 97.62 112 GLU A N 1
ATOM 916 C CA . GLU A 1 112 ? 0.848 9.568 6.261 1.00 97.62 112 GLU A CA 1
ATOM 917 C C . GLU A 1 112 ? 0.058 8.317 5.875 1.00 97.62 112 GLU A C 1
ATOM 919 O O . GLU A 1 112 ? -1.052 8.447 5.364 1.00 97.62 112 GLU A O 1
ATOM 924 N N . LEU A 1 113 ? 0.567 7.114 6.168 1.00 98.00 113 LEU A N 1
ATOM 925 C CA . LEU A 1 113 ? -0.164 5.877 5.896 1.00 98.00 113 LEU A CA 1
ATOM 926 C C . LEU A 1 113 ? -1.460 5.816 6.714 1.00 98.00 113 LEU A C 1
ATOM 928 O O . LEU A 1 113 ? -2.515 5.493 6.174 1.00 98.00 113 LEU A O 1
ATOM 932 N N . ILE A 1 114 ? -1.409 6.187 7.995 1.00 97.12 114 ILE A N 1
ATOM 933 C CA . ILE A 1 114 ? -2.583 6.226 8.879 1.00 97.12 114 ILE A CA 1
ATOM 934 C C . ILE A 1 114 ? -3.624 7.214 8.337 1.00 97.12 114 ILE A C 1
ATOM 936 O O . ILE A 1 114 ? -4.811 6.892 8.265 1.00 97.12 114 ILE A O 1
ATOM 940 N N . LEU A 1 115 ? -3.186 8.394 7.889 1.00 96.94 115 LEU A N 1
ATOM 941 C CA . LEU A 1 115 ? -4.062 9.401 7.282 1.00 96.94 115 LEU A CA 1
ATOM 942 C C . LEU A 1 115 ? -4.690 8.917 5.967 1.00 96.94 115 LEU A C 1
ATOM 944 O O . LEU A 1 115 ? -5.876 9.155 5.739 1.00 96.94 115 LEU A O 1
ATOM 948 N N . ILE A 1 116 ? -3.936 8.201 5.129 1.00 97.12 116 ILE A N 1
ATOM 949 C CA . ILE A 1 116 ? -4.448 7.593 3.892 1.00 97.12 116 ILE A CA 1
ATOM 950 C C . ILE A 1 116 ? -5.515 6.538 4.207 1.00 97.12 116 ILE A C 1
ATOM 952 O O . ILE A 1 116 ? -6.571 6.525 3.575 1.00 97.12 116 ILE A O 1
ATOM 956 N N . LEU A 1 117 ? -5.293 5.690 5.215 1.00 96.31 117 LEU A N 1
ATOM 957 C CA . LEU A 1 117 ? -6.289 4.700 5.635 1.00 96.31 117 LEU A CA 1
ATOM 958 C C . LEU A 1 117 ? -7.571 5.375 6.140 1.00 96.31 117 LEU A C 1
ATOM 960 O O . LEU A 1 117 ? -8.664 4.958 5.756 1.00 96.31 117 LEU A O 1
ATOM 964 N N . LYS A 1 118 ? -7.465 6.459 6.925 1.00 94.62 118 LYS A N 1
ATOM 965 C CA . LYS A 1 118 ? -8.633 7.272 7.325 1.00 94.62 118 LYS A CA 1
ATOM 966 C C . LYS A 1 118 ? -9.371 7.843 6.123 1.00 94.62 118 LYS A C 1
ATOM 968 O O . LYS A 1 118 ? -10.599 7.767 6.068 1.00 94.62 118 LYS A O 1
ATOM 973 N N . LEU A 1 119 ? -8.639 8.384 5.151 1.00 93.62 119 LEU A N 1
ATOM 974 C CA . LEU A 1 119 ? -9.218 8.916 3.921 1.00 93.62 119 LEU A CA 1
ATOM 975 C C . LEU A 1 119 ? -10.014 7.835 3.176 1.00 93.62 119 LEU A C 1
ATOM 977 O O . LEU A 1 119 ? -11.177 8.053 2.847 1.00 93.62 119 LEU A O 1
ATOM 981 N N . TYR A 1 120 ? -9.432 6.654 2.964 1.00 93.81 120 TYR A N 1
ATOM 982 C CA . TYR A 1 120 ? -10.104 5.561 2.254 1.00 93.81 120 TYR A CA 1
ATOM 983 C C . TYR A 1 120 ? -11.314 4.998 3.008 1.00 93.81 120 TYR A C 1
ATOM 985 O O . TYR A 1 120 ? -12.289 4.600 2.374 1.00 93.81 120 TYR A O 1
ATOM 993 N N . MET A 1 121 ? -11.292 4.998 4.343 1.00 90.25 121 MET A N 1
ATOM 994 C CA . MET A 1 121 ? -12.446 4.612 5.165 1.00 90.25 121 MET A CA 1
ATOM 995 C C . MET A 1 121 ? -13.605 5.600 5.079 1.00 90.25 121 MET A C 1
ATOM 997 O O . MET A 1 121 ? -14.769 5.200 5.106 1.00 90.25 121 MET A O 1
ATOM 1001 N N . THR A 1 122 ? -13.292 6.893 5.019 1.00 85.94 122 THR A N 1
ATOM 1002 C CA . THR A 1 122 ? -14.284 7.969 5.149 1.00 85.94 122 THR A CA 1
ATOM 1003 C C . THR A 1 122 ? -14.784 8.510 3.810 1.00 85.94 122 THR A C 1
ATOM 1005 O O . THR A 1 122 ? -15.740 9.292 3.789 1.00 85.94 122 THR A O 1
ATOM 1008 N N . ASP A 1 123 ? -14.212 8.068 2.686 1.00 83.81 123 ASP A N 1
ATOM 1009 C CA . ASP A 1 123 ? -14.671 8.415 1.340 1.00 83.81 123 ASP A CA 1
ATOM 1010 C C . ASP A 1 123 ? -16.021 7.754 1.005 1.00 83.81 123 ASP A C 1
ATOM 1012 O O . ASP A 1 123 ? -16.111 6.718 0.343 1.00 83.81 123 ASP A O 1
ATOM 1016 N N . LYS A 1 124 ? -17.106 8.407 1.438 1.00 72.25 124 LYS A N 1
ATOM 1017 C CA . LYS A 1 124 ? -18.490 7.973 1.194 1.00 72.25 124 LYS A CA 1
ATOM 1018 C C . LYS A 1 124 ? -18.875 7.934 -0.285 1.00 72.25 124 LYS A C 1
ATOM 1020 O O . LYS A 1 124 ? -19.825 7.239 -0.631 1.00 72.25 124 LYS A O 1
ATOM 1025 N N . LYS A 1 125 ? -18.193 8.690 -1.156 1.00 66.56 125 LYS A N 1
ATOM 1026 C CA . LYS A 1 125 ? -18.539 8.751 -2.587 1.00 66.56 125 LYS A CA 1
ATOM 1027 C C . LYS A 1 125 ? -18.132 7.475 -3.319 1.00 66.56 125 LYS A C 1
ATOM 1029 O O . LYS A 1 125 ? -18.801 7.098 -4.273 1.00 66.56 125 LYS A O 1
ATOM 1034 N N . ASN A 1 126 ? -17.088 6.805 -2.837 1.00 63.31 126 ASN A N 1
ATOM 1035 C CA . ASN A 1 126 ? -16.534 5.590 -3.429 1.00 63.31 126 ASN A CA 1
ATOM 1036 C C . ASN A 1 126 ? -16.427 4.457 -2.403 1.00 63.31 126 ASN A C 1
ATOM 1038 O O . ASN A 1 126 ? -15.512 3.635 -2.472 1.00 63.31 126 ASN A O 1
ATOM 1042 N N . GLN A 1 127 ? -17.343 4.418 -1.431 1.00 72.88 127 GLN A N 1
ATOM 1043 C CA . GLN A 1 127 ? -17.320 3.418 -0.372 1.00 72.88 127 GLN A CA 1
ATOM 1044 C C . GLN A 1 127 ? -17.671 2.042 -0.948 1.00 72.88 127 GLN A C 1
ATOM 1046 O O . GLN A 1 127 ? -18.836 1.672 -1.089 1.00 72.88 127 GLN A O 1
ATOM 1051 N N . GLN A 1 128 ? -16.633 1.284 -1.289 1.00 87.44 128 GLN A N 1
ATOM 1052 C CA . GLN A 1 128 ? -16.735 -0.087 -1.763 1.00 87.44 128 GLN A CA 1
ATOM 1053 C C . GLN A 1 128 ? -16.231 -1.042 -0.688 1.00 87.44 128 GLN A C 1
ATOM 1055 O O . GLN A 1 128 ? -15.184 -0.826 -0.079 1.00 87.44 128 GLN A O 1
ATOM 1060 N N . TRP A 1 129 ? -16.980 -2.119 -0.458 1.00 88.94 129 TRP A N 1
ATOM 1061 C CA . TRP A 1 129 ? -16.663 -3.086 0.593 1.00 88.94 129 TRP A CA 1
ATOM 1062 C C . TRP A 1 129 ? -15.323 -3.774 0.393 1.00 88.94 129 TRP A C 1
ATOM 1064 O O . TRP A 1 129 ? -14.656 -4.067 1.376 1.00 88.94 129 TRP A O 1
ATOM 1074 N N . GLU A 1 130 ? -14.909 -3.980 -0.853 1.00 92.62 130 GLU A N 1
ATOM 1075 C CA . GLU A 1 130 ? -13.592 -4.528 -1.153 1.00 92.62 130 GLU A CA 1
ATOM 1076 C C . GLU A 1 130 ? -12.469 -3.573 -0.725 1.00 92.62 130 GLU A C 1
ATOM 1078 O O . GLU A 1 130 ? -11.529 -3.994 -0.057 1.00 92.62 130 GLU A O 1
ATOM 1083 N N . VAL A 1 131 ? -12.600 -2.270 -0.998 1.00 93.62 131 VAL A N 1
ATOM 1084 C CA . VAL A 1 131 ? -11.637 -1.262 -0.520 1.00 93.62 131 VAL A CA 1
ATOM 1085 C C . VAL A 1 131 ? -11.591 -1.253 1.006 1.00 93.62 131 VAL A C 1
ATOM 1087 O O . VAL A 1 131 ? -10.508 -1.269 1.578 1.00 93.62 131 VAL A O 1
ATOM 1090 N N . LEU A 1 132 ? -12.745 -1.279 1.678 1.00 93.00 132 LEU A N 1
ATOM 1091 C CA . LEU A 1 132 ? -12.808 -1.313 3.143 1.00 93.00 132 LEU A CA 1
ATOM 1092 C C . LEU A 1 132 ? -12.208 -2.592 3.736 1.00 93.00 132 LEU A C 1
ATOM 1094 O O . LEU A 1 132 ? -11.540 -2.530 4.765 1.00 93.00 132 LEU A O 1
ATOM 1098 N N . GLU A 1 133 ? -12.427 -3.741 3.096 1.00 93.56 133 GLU A N 1
ATOM 1099 C CA . GLU A 1 133 ? -11.776 -4.998 3.463 1.00 93.56 133 GLU A CA 1
ATOM 1100 C C . GLU A 1 133 ? -10.252 -4.843 3.388 1.00 93.56 133 GLU A C 1
ATOM 1102 O O . GLU A 1 133 ? -9.549 -5.161 4.346 1.00 93.56 133 GLU A O 1
ATOM 1107 N N . TRP A 1 134 ? -9.736 -4.308 2.281 1.00 96.31 134 TRP A N 1
ATOM 1108 C CA . TRP A 1 134 ? -8.305 -4.075 2.099 1.00 96.31 134 TRP A CA 1
ATOM 1109 C C . TRP A 1 134 ? -7.729 -3.047 3.073 1.00 96.31 134 TRP A C 1
ATOM 1111 O O . TRP A 1 134 ? -6.626 -3.248 3.590 1.00 9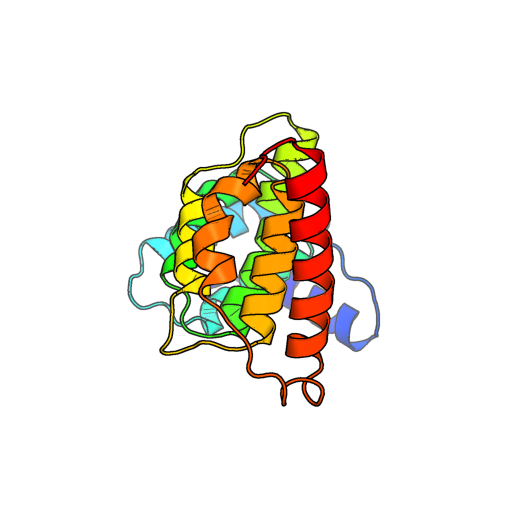6.31 134 TRP A O 1
ATOM 1121 N N . VAL A 1 135 ? -8.479 -1.996 3.405 1.00 96.06 135 VAL A N 1
ATOM 1122 C CA . VAL A 1 135 ? -8.104 -1.077 4.482 1.00 96.06 135 VAL A CA 1
ATOM 1123 C C . VAL A 1 135 ? -7.958 -1.867 5.777 1.00 96.06 135 VAL A C 1
ATOM 1125 O O . VAL A 1 135 ? -6.899 -1.790 6.389 1.00 96.06 135 VAL A O 1
ATOM 1128 N N . LEU A 1 136 ? -8.955 -2.660 6.188 1.00 95.19 136 LEU A N 1
ATOM 1129 C CA . LEU A 1 136 ? -8.864 -3.415 7.442 1.00 95.19 136 LEU A CA 1
ATOM 1130 C C . LEU A 1 136 ? -7.702 -4.415 7.449 1.00 95.19 136 LEU A C 1
ATOM 1132 O O . LEU A 1 136 ? -7.018 -4.532 8.464 1.00 95.19 136 LEU A O 1
ATOM 1136 N N . ARG A 1 137 ? -7.425 -5.089 6.324 1.00 95.81 137 ARG A N 1
ATOM 1137 C CA . ARG A 1 137 ? -6.227 -5.938 6.172 1.00 95.81 137 ARG A CA 1
ATOM 1138 C C . ARG A 1 137 ? -4.951 -5.138 6.440 1.00 95.81 137 ARG A C 1
ATOM 1140 O O . ARG A 1 137 ? -4.091 -5.586 7.192 1.00 95.81 137 ARG A O 1
ATOM 1147 N N . THR A 1 138 ? -4.866 -3.927 5.892 1.00 97.00 138 THR A N 1
ATOM 1148 C CA . THR A 1 138 ? -3.743 -3.006 6.127 1.00 97.00 138 THR A CA 1
ATOM 1149 C C . THR A 1 138 ? -3.672 -2.555 7.590 1.00 97.00 138 THR A C 1
ATOM 1151 O O . THR A 1 138 ? -2.593 -2.508 8.175 1.00 97.00 138 THR A O 1
ATOM 1154 N N . VAL A 1 139 ? -4.820 -2.287 8.218 1.00 96.31 139 VAL A N 1
ATOM 1155 C CA . VAL A 1 139 ? -4.916 -1.909 9.636 1.00 96.31 139 VAL A CA 1
ATOM 1156 C C . VAL A 1 139 ? -4.421 -3.025 10.559 1.00 96.31 139 VAL A C 1
ATOM 1158 O O . VAL A 1 139 ? -3.772 -2.747 11.562 1.00 96.31 139 VAL A O 1
ATOM 1161 N N . VAL A 1 140 ? -4.677 -4.293 10.232 1.00 95.12 140 VAL A N 1
ATOM 1162 C CA . VAL A 1 140 ? -4.122 -5.418 11.001 1.00 95.12 140 VAL A CA 1
ATOM 1163 C C . VAL A 1 140 ? -2.592 -5.397 10.974 1.00 95.12 140 VAL A C 1
ATOM 1165 O O . VAL A 1 140 ? -1.959 -5.628 12.004 1.00 95.12 140 VAL A O 1
ATOM 1168 N N . MET A 1 141 ? -1.992 -5.082 9.824 1.00 94.94 141 MET A N 1
ATOM 1169 C CA . MET A 1 141 ? -0.538 -5.107 9.644 1.00 94.94 141 MET A CA 1
ATOM 1170 C C . MET A 1 141 ? 0.206 -3.996 10.397 1.00 94.94 141 MET A C 1
ATOM 1172 O O . MET A 1 141 ? 1.350 -4.202 10.786 1.00 94.94 141 MET A O 1
ATOM 1176 N N . ILE A 1 142 ? -0.427 -2.849 10.665 1.00 94.69 142 ILE A N 1
ATOM 1177 C CA . ILE A 1 142 ? 0.188 -1.770 11.469 1.00 94.69 142 ILE A CA 1
ATOM 1178 C C . ILE A 1 142 ? 0.154 -2.045 12.987 1.00 94.69 142 ILE A C 1
ATOM 1180 O O . ILE A 1 142 ? 0.646 -1.239 13.780 1.00 94.69 142 ILE A O 1
ATOM 1184 N N . GLY A 1 143 ? -0.425 -3.172 13.418 1.00 91.75 143 GLY A N 1
ATOM 1185 C CA . GLY A 1 143 ? -0.350 -3.640 14.801 1.00 91.75 143 GLY A CA 1
ATOM 1186 C C . GLY A 1 143 ? -0.994 -2.671 15.806 1.00 91.75 143 GLY A C 1
ATOM 1187 O O . GLY A 1 143 ? -2.120 -2.224 15.576 1.00 91.75 143 GLY A O 1
ATOM 1188 N N . PRO A 1 144 ? -0.337 -2.334 16.936 1.00 91.81 144 PRO A N 1
ATOM 1189 C CA . PRO A 1 144 ? -0.912 -1.466 17.971 1.00 91.81 144 PRO A CA 1
ATOM 1190 C C . PRO A 1 144 ? -1.355 -0.077 17.486 1.00 91.81 144 PRO A C 1
ATOM 1192 O O . PRO A 1 144 ? -2.310 0.469 18.037 1.00 91.81 144 PRO A O 1
ATOM 1195 N N . LEU A 1 145 ? -0.733 0.468 16.431 1.00 93.06 145 LEU A N 1
ATOM 1196 C CA . LEU A 1 145 ? -1.121 1.762 15.848 1.00 93.06 145 LEU A CA 1
ATOM 1197 C C . LEU A 1 145 ? -2.539 1.749 15.259 1.00 93.06 145 LEU A C 1
ATOM 1199 O O . LEU A 1 145 ? -3.162 2.798 15.117 1.00 93.06 145 LEU A O 1
ATOM 1203 N N . SER A 1 146 ? -3.105 0.567 14.994 1.00 94.12 146 SER A N 1
ATOM 1204 C CA . SER A 1 146 ? -4.509 0.415 14.588 1.00 94.12 146 SER A CA 1
ATOM 1205 C C . SER A 1 146 ? -5.510 1.039 15.564 1.00 94.12 146 SER A C 1
ATOM 1207 O O . SER A 1 146 ? -6.621 1.382 15.161 1.00 94.12 146 SER A O 1
ATOM 1209 N N . LEU A 1 147 ? -5.134 1.232 16.831 1.00 93.00 147 LEU A N 1
ATOM 1210 C CA . LEU A 1 147 ? -5.974 1.898 17.825 1.00 93.00 147 LEU A CA 1
ATOM 1211 C C . LEU A 1 147 ? -6.316 3.345 17.449 1.00 93.00 147 LEU A C 1
ATOM 1213 O O . LEU A 1 147 ? -7.412 3.802 17.770 1.00 93.00 147 LEU A O 1
ATOM 1217 N N . GLU A 1 148 ? -5.445 4.040 16.711 1.00 93.19 148 GLU A N 1
ATOM 1218 C CA . GLU A 1 148 ? -5.702 5.401 16.213 1.00 93.19 148 GLU A CA 1
ATOM 1219 C C . GLU A 1 148 ? -6.854 5.476 15.202 1.00 93.19 148 GLU A C 1
ATOM 1221 O O . GLU A 1 148 ? -7.376 6.561 14.925 1.00 93.19 148 GLU A O 1
ATOM 1226 N N . LEU A 1 149 ? -7.231 4.325 14.637 1.00 94.19 149 LEU A N 1
ATOM 1227 C CA . LEU A 1 149 ? -8.269 4.162 13.623 1.00 94.19 149 LEU A CA 1
ATOM 1228 C C . LEU A 1 149 ? -9.551 3.555 14.198 1.00 94.19 149 LEU A C 1
ATOM 1230 O O . LEU A 1 149 ? -10.536 3.407 13.478 1.00 94.19 149 LEU A O 1
ATOM 1234 N N . LYS A 1 150 ? -9.568 3.201 15.489 1.00 92.38 150 LYS A N 1
ATOM 1235 C CA . LYS A 1 150 ? -10.678 2.471 16.108 1.00 92.38 150 LYS A CA 1
ATOM 1236 C C . LYS A 1 150 ? -12.020 3.182 15.939 1.00 92.38 150 LYS A C 1
ATOM 1238 O O . LYS A 1 150 ? -12.981 2.557 15.498 1.00 92.38 150 LYS A O 1
ATOM 1243 N N . SER A 1 151 ? -12.093 4.474 16.260 1.00 90.19 151 SER A N 1
ATOM 1244 C CA . SER A 1 151 ? -13.342 5.236 16.147 1.00 90.19 151 SER A CA 1
ATOM 1245 C C . SER A 1 151 ? -13.813 5.370 14.700 1.00 90.19 151 SER A C 1
ATOM 1247 O O . SER A 1 151 ? -15.012 5.300 14.436 1.00 90.19 151 SER A O 1
ATOM 1249 N N . ASP A 1 152 ? -12.875 5.529 13.763 1.00 91.25 152 ASP A N 1
ATOM 1250 C CA . ASP A 1 152 ? -13.172 5.609 12.333 1.00 91.25 152 ASP A CA 1
ATOM 1251 C C . ASP A 1 152 ? -13.768 4.281 11.841 1.00 91.25 152 ASP A C 1
ATOM 1253 O O . ASP A 1 152 ? -14.813 4.270 11.190 1.00 91.25 152 ASP A O 1
ATOM 1257 N N . ILE A 1 153 ? -13.178 3.153 12.245 1.00 90.31 153 ILE A N 1
ATOM 1258 C CA . ILE A 1 153 ? -13.645 1.804 11.904 1.00 90.31 153 ILE A CA 1
ATOM 1259 C C . ILE A 1 153 ? -15.028 1.524 12.505 1.00 90.31 153 ILE A C 1
ATOM 1261 O O . ILE A 1 153 ? -15.926 1.077 11.798 1.00 90.31 153 ILE A O 1
ATOM 1265 N N . GLU A 1 154 ? -15.242 1.832 13.787 1.00 86.50 154 GLU A N 1
ATOM 1266 C CA . GLU A 1 154 ? -16.533 1.624 14.464 1.00 86.50 154 GLU A CA 1
ATOM 1267 C C . GLU A 1 154 ? -17.668 2.487 13.879 1.00 86.50 154 GLU A C 1
ATOM 1269 O O . GLU A 1 154 ? -18.850 2.151 14.023 1.00 86.50 154 GLU A O 1
ATOM 1274 N N . SER A 1 155 ? -17.327 3.591 13.204 1.00 85.69 155 SER A N 1
ATOM 1275 C CA . SER A 1 155 ? -18.295 4.447 12.512 1.00 85.69 155 SER A CA 1
ATOM 1276 C C . SER A 1 155 ? -18.823 3.825 11.212 1.00 85.69 155 SER A C 1
ATOM 1278 O O . SER A 1 155 ? -19.947 4.120 10.793 1.00 85.69 155 SER A O 1
ATOM 1280 N N . ILE A 1 156 ? -18.056 2.915 10.603 1.00 82.38 156 ILE A N 1
ATOM 1281 C CA . ILE A 1 156 ? -18.429 2.184 9.392 1.00 82.38 156 ILE A CA 1
ATOM 1282 C C . ILE A 1 156 ? -19.269 0.977 9.817 1.00 82.38 156 ILE A C 1
ATOM 1284 O O . ILE A 1 156 ? -18.796 -0.150 9.885 1.00 82.38 156 ILE A O 1
ATOM 1288 N N . LYS A 1 157 ? -20.539 1.211 10.167 1.00 67.81 157 LYS A N 1
ATOM 1289 C CA . LYS A 1 157 ? -21.463 0.136 10.563 1.00 67.81 157 LYS A CA 1
ATOM 1290 C C . LYS A 1 157 ? -22.100 -0.515 9.333 1.00 67.81 157 LYS A C 1
ATOM 1292 O O . LYS A 1 157 ? -22.927 0.134 8.687 1.00 67.81 157 LYS A O 1
ATOM 1297 N N . PRO A 1 158 ? -21.817 -1.791 9.015 1.00 65.31 158 PRO A N 1
ATOM 1298 C CA . PRO A 1 158 ? -22.590 -2.501 8.009 1.00 65.31 158 PRO A CA 1
ATOM 1299 C C . PRO A 1 158 ? -23.956 -2.872 8.601 1.00 65.31 158 PRO A C 1
ATOM 1301 O O . PRO A 1 158 ? -24.085 -3.176 9.788 1.00 65.31 158 PRO A O 1
ATOM 1304 N N . THR A 1 159 ? -25.007 -2.850 7.787 1.00 64.75 159 THR A N 1
ATOM 1305 C CA . THR A 1 159 ? -26.346 -3.294 8.203 1.00 64.75 159 THR A CA 1
ATOM 1306 C C . THR A 1 159 ? -26.380 -4.821 8.324 1.00 64.75 159 THR A C 1
ATOM 1308 O O . THR A 1 159 ? -25.748 -5.504 7.529 1.00 64.75 159 THR A O 1
ATOM 1311 N N . ILE A 1 160 ? -27.142 -5.387 9.269 1.00 58.19 160 ILE A N 1
ATOM 1312 C CA . ILE A 1 160 ? -27.204 -6.844 9.566 1.00 58.19 160 ILE A CA 1
ATOM 1313 C C . ILE A 1 160 ? -27.602 -7.719 8.351 1.00 58.19 160 ILE A C 1
ATOM 1315 O O . ILE A 1 160 ? -27.300 -8.906 8.310 1.00 58.19 160 ILE A O 1
ATOM 1319 N N . LEU A 1 161 ? -28.193 -7.137 7.302 1.00 59.41 161 LEU A N 1
ATOM 1320 C CA . LEU A 1 161 ? -28.530 -7.809 6.033 1.00 59.41 161 LEU A CA 1
ATOM 1321 C C . LEU A 1 161 ? -27.312 -8.080 5.105 1.00 59.41 161 LEU A C 1
ATOM 1323 O O . LEU A 1 161 ? -27.480 -8.482 3.958 1.00 59.41 161 LEU A O 1
ATOM 1327 N N . SER A 1 162 ? -26.088 -7.866 5.591 1.00 57.69 162 SER A N 1
ATOM 1328 C CA . SER A 1 162 ? -24.805 -7.823 4.855 1.00 57.69 162 SER A CA 1
ATOM 1329 C C . SER A 1 162 ? -24.110 -9.172 4.612 1.00 57.69 162 SER A C 1
ATOM 1331 O O . SER A 1 162 ? -23.015 -9.218 4.055 1.00 57.69 162 SER A O 1
ATOM 1333 N N . LEU A 1 163 ? -24.731 -10.297 4.972 1.00 58.59 163 LEU A N 1
ATOM 1334 C CA . LEU A 1 163 ? -24.111 -11.625 4.834 1.00 58.59 163 LEU A CA 1
ATOM 1335 C C . LEU A 1 163 ? -24.073 -12.167 3.389 1.00 58.59 163 LEU A C 1
ATOM 1337 O O . LEU A 1 163 ? -23.481 -13.218 3.148 1.00 58.59 163 LEU A O 1
ATOM 1341 N N . PHE A 1 164 ? -24.653 -11.460 2.413 1.00 68.81 164 PHE A N 1
ATOM 1342 C CA . PHE A 1 164 ? -24.660 -11.887 1.006 1.00 68.81 164 PHE A CA 1
ATOM 1343 C C . PHE A 1 164 ? -23.436 -11.416 0.203 1.00 68.81 164 PHE A C 1
ATOM 1345 O O . PHE A 1 164 ? -23.124 -12.006 -0.830 1.00 68.81 164 PHE A O 1
ATOM 1352 N N . ASN A 1 165 ? -22.697 -10.402 0.670 1.00 82.19 165 ASN A N 1
ATOM 1353 C CA . ASN A 1 165 ? -21.484 -9.926 0.001 1.00 82.19 165 ASN A CA 1
ATOM 1354 C C . ASN A 1 165 ? -20.230 -10.549 0.645 1.00 82.19 165 ASN A C 1
ATOM 1356 O O . ASN A 1 165 ? -20.070 -10.546 1.865 1.00 82.19 165 ASN A O 1
ATOM 1360 N N . ARG A 1 166 ? -19.325 -11.107 -0.171 1.00 87.94 166 ARG A N 1
ATOM 1361 C CA . ARG A 1 166 ? -18.082 -11.738 0.314 1.00 87.94 166 ARG A CA 1
ATOM 1362 C C . ARG A 1 166 ? -17.165 -10.746 1.039 1.00 87.94 166 ARG A C 1
ATOM 1364 O O . ARG A 1 166 ? -16.675 -11.077 2.111 1.00 87.94 166 ARG A O 1
ATOM 1371 N N . HIS A 1 167 ? -16.986 -9.547 0.496 1.00 89.38 167 HIS A N 1
ATOM 1372 C CA . HIS A 1 167 ? -16.123 -8.521 1.081 1.00 89.38 167 HIS A CA 1
ATOM 1373 C C . HIS A 1 167 ? -16.686 -7.971 2.391 1.00 89.38 167 HIS A C 1
ATOM 1375 O O . HIS A 1 167 ? -15.939 -7.756 3.337 1.00 89.38 167 HIS A O 1
ATOM 1381 N N . GLN A 1 168 ? -18.012 -7.821 2.496 1.00 87.25 168 GLN A N 1
ATOM 1382 C CA . GLN A 1 168 ? -18.654 -7.478 3.772 1.00 87.25 168 GLN A CA 1
ATOM 1383 C C . GLN A 1 168 ? -18.402 -8.544 4.840 1.00 87.25 168 GLN A C 1
ATOM 1385 O O . GLN A 1 168 ? -18.072 -8.203 5.972 1.00 87.25 168 GLN A O 1
ATOM 1390 N N . ARG A 1 169 ? -18.527 -9.831 4.488 1.00 87.38 169 ARG A N 1
ATOM 1391 C CA . ARG A 1 169 ? -18.239 -10.935 5.416 1.00 87.38 169 ARG A CA 1
ATOM 1392 C C . ARG A 1 169 ? -16.789 -10.913 5.889 1.00 87.38 169 ARG A C 1
ATOM 1394 O O . ARG A 1 169 ? -16.558 -10.895 7.091 1.00 87.38 169 ARG A O 1
ATOM 1401 N N . HIS A 1 170 ? -15.834 -10.823 4.965 1.00 89.44 170 HIS A N 1
ATOM 1402 C CA . HIS A 1 170 ? -14.421 -10.723 5.333 1.00 89.44 170 HIS A CA 1
ATOM 1403 C C . HIS A 1 170 ? -14.128 -9.472 6.171 1.00 89.44 170 HIS A C 1
ATOM 1405 O O . HIS A 1 170 ? -13.362 -9.540 7.125 1.00 89.44 170 HIS A O 1
ATOM 1411 N N . TYR A 1 171 ? -14.752 -8.333 5.853 1.00 90.00 171 TYR A N 1
ATOM 1412 C CA . TYR A 1 171 ? -14.639 -7.121 6.661 1.00 90.00 171 TYR A CA 1
ATOM 1413 C C . TYR A 1 171 ? -15.044 -7.388 8.119 1.00 90.00 171 TYR A C 1
ATOM 1415 O O . TYR A 1 171 ? -14.312 -7.000 9.025 1.00 90.00 171 TYR A O 1
ATOM 1423 N N . PHE A 1 172 ? -16.158 -8.091 8.361 1.00 88.31 172 PHE A N 1
ATOM 1424 C CA . PHE A 1 172 ? -16.568 -8.464 9.719 1.00 88.31 172 PHE A CA 1
ATOM 1425 C C . PHE A 1 172 ? -15.580 -9.403 10.404 1.00 88.31 172 PHE A C 1
ATOM 1427 O O . PHE A 1 172 ? -15.216 -9.153 11.548 1.00 88.31 172 PHE A O 1
ATOM 1434 N N . GLU A 1 173 ? -15.114 -10.439 9.709 1.00 90.44 173 GLU A N 1
ATOM 1435 C CA . GLU A 1 173 ? -14.130 -11.382 10.255 1.00 90.44 173 GLU A CA 1
ATOM 1436 C C . GLU A 1 173 ? -12.846 -10.655 10.693 1.00 90.44 173 GLU A C 1
ATOM 1438 O O . GLU A 1 173 ? -12.309 -10.902 11.776 1.00 90.44 173 GLU A O 1
ATOM 1443 N N . ILE A 1 174 ? -12.375 -9.699 9.885 1.00 93.06 174 ILE A N 1
ATOM 1444 C CA . ILE A 1 174 ? -11.198 -8.887 10.212 1.00 93.06 174 ILE A CA 1
ATOM 1445 C C . ILE A 1 174 ? -11.505 -7.901 11.348 1.00 93.06 174 ILE A C 1
ATOM 1447 O O . ILE A 1 174 ? -10.666 -7.691 12.225 1.00 93.06 174 ILE A O 1
ATOM 1451 N N . LEU A 1 175 ? -12.699 -7.304 11.371 1.00 91.25 175 LEU A N 1
ATOM 1452 C CA . LEU A 1 175 ? -13.123 -6.407 12.445 1.00 91.25 175 LEU A CA 1
ATOM 1453 C C . LEU A 1 175 ? -13.166 -7.128 13.798 1.00 91.25 175 LEU A C 1
ATOM 1455 O O . LEU A 1 175 ? -12.670 -6.593 14.788 1.00 91.25 175 LEU A O 1
ATOM 1459 N N . GLU A 1 176 ? -13.715 -8.340 13.849 1.00 90.62 176 GLU A N 1
ATOM 1460 C CA . GLU A 1 176 ? -13.737 -9.168 15.059 1.00 90.62 176 GLU A CA 1
ATOM 1461 C C . GLU A 1 176 ? -12.316 -9.483 15.546 1.00 90.62 176 GLU A C 1
ATOM 1463 O O . GLU A 1 176 ? -12.022 -9.365 16.742 1.00 90.62 176 GLU A O 1
ATOM 1468 N N . LEU A 1 177 ? -11.406 -9.812 14.622 1.00 92.38 177 LEU A N 1
ATOM 1469 C CA . LEU A 1 177 ? -9.989 -10.007 14.930 1.00 92.38 177 LEU A CA 1
ATOM 1470 C C . LEU A 1 177 ? -9.359 -8.738 15.528 1.00 92.38 177 LEU A C 1
ATOM 1472 O O . LEU A 1 177 ? -8.704 -8.811 16.570 1.00 92.38 177 LEU A O 1
ATOM 1476 N N . LEU A 1 178 ? -9.578 -7.574 14.910 1.00 92.25 178 LEU A N 1
ATOM 1477 C CA . LEU A 1 178 ? -9.072 -6.288 15.401 1.00 92.25 178 LEU A CA 1
ATOM 1478 C C . LEU A 1 178 ? -9.613 -5.958 16.796 1.00 92.25 178 LEU A C 1
ATOM 1480 O O . LEU A 1 178 ? -8.844 -5.597 17.686 1.00 92.25 178 LEU A O 1
ATOM 1484 N N . GLN A 1 179 ? -10.913 -6.150 17.025 1.00 91.00 179 GLN A N 1
ATOM 1485 C CA . GLN A 1 179 ? -11.539 -5.919 18.327 1.00 91.00 179 GLN A CA 1
ATOM 1486 C C . GLN A 1 179 ? -10.943 -6.812 19.417 1.00 91.00 179 GLN A C 1
ATOM 1488 O O . GLN A 1 179 ? -10.666 -6.333 20.520 1.00 91.00 179 GLN A O 1
ATOM 1493 N N . LYS A 1 180 ? -10.696 -8.091 19.111 1.00 91.19 180 LYS A N 1
ATOM 1494 C CA . LYS A 1 180 ? -10.021 -9.015 20.028 1.00 91.19 180 LYS A CA 1
ATOM 1495 C C . LYS A 1 180 ? -8.599 -8.547 20.345 1.00 91.19 180 LYS A C 1
ATOM 1497 O O . LYS A 1 180 ? -8.216 -8.536 21.515 1.00 91.19 180 LYS A O 1
ATOM 1502 N N . ASN A 1 181 ? -7.844 -8.113 19.336 1.00 90.19 181 ASN A N 1
ATOM 1503 C CA . ASN A 1 181 ? -6.485 -7.602 19.522 1.00 90.19 181 ASN A CA 1
ATOM 1504 C C . ASN A 1 181 ? -6.474 -6.343 20.406 1.00 90.19 181 ASN A C 1
ATOM 1506 O O . ASN A 1 181 ? -5.688 -6.252 21.346 1.00 90.19 181 ASN A O 1
ATOM 1510 N N . TRP A 1 182 ? -7.392 -5.399 20.186 1.00 91.88 182 TRP A N 1
ATOM 1511 C CA . TRP A 1 182 ? -7.499 -4.188 21.007 1.00 91.88 182 TRP A CA 1
ATOM 1512 C C . TRP A 1 182 ? -7.872 -4.469 22.465 1.00 91.88 182 TRP A C 1
ATOM 1514 O O . TRP A 1 182 ? -7.371 -3.793 23.363 1.00 91.88 182 TRP A O 1
ATOM 1524 N N . GLN A 1 183 ? -8.719 -5.470 22.721 1.00 89.31 183 GLN A N 1
ATOM 1525 C CA . GLN A 1 183 ? -9.037 -5.894 24.088 1.00 89.31 183 GLN A CA 1
ATOM 1526 C C . GLN A 1 183 ? -7.806 -6.451 24.815 1.00 89.31 183 GLN A C 1
ATOM 1528 O O . GLN A 1 183 ? -7.600 -6.150 25.990 1.00 89.31 183 GLN A O 1
ATOM 1533 N N . GLN A 1 184 ? -6.968 -7.228 24.120 1.00 87.69 184 GLN A N 1
ATOM 1534 C CA . GLN A 1 184 ? -5.729 -7.779 24.682 1.00 87.69 184 GLN A CA 1
ATOM 1535 C C . GLN A 1 184 ? -4.689 -6.698 24.994 1.00 87.69 184 GLN A C 1
ATOM 1537 O O . GLN A 1 184 ? -3.955 -6.827 25.970 1.00 87.69 184 GLN A O 1
ATOM 1542 N N . LEU A 1 185 ? -4.669 -5.609 24.220 1.00 82.56 185 LEU A N 1
ATOM 1543 C CA . LE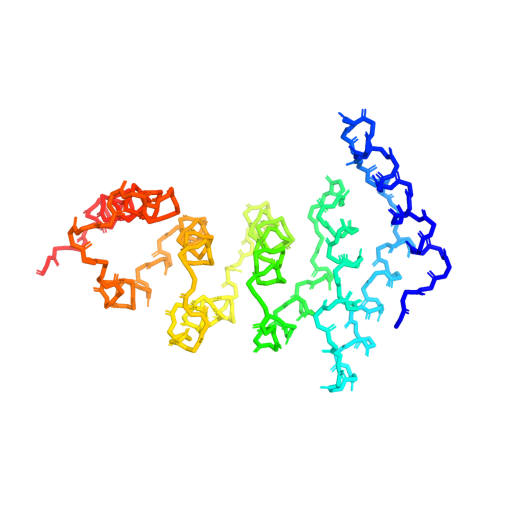U A 1 185 ? -3.801 -4.449 24.459 1.00 82.56 185 LEU A CA 1
ATOM 1544 C C . LEU A 1 185 ? -4.200 -3.620 25.698 1.00 82.56 185 LEU A C 1
ATOM 1546 O O . LEU A 1 185 ? -3.544 -2.632 26.011 1.00 82.56 185 LEU A O 1
ATOM 1550 N N . GLY A 1 186 ? -5.237 -4.024 26.442 1.00 64.62 186 GLY A N 1
ATOM 1551 C CA . GLY A 1 186 ? -5.499 -3.507 27.787 1.00 64.62 186 GLY A CA 1
ATOM 1552 C C . GLY A 1 186 ? -6.284 -2.197 27.853 1.00 64.62 186 GLY A C 1
ATOM 1553 O O . GLY A 1 186 ? -6.362 -1.594 28.923 1.00 64.62 186 GLY A O 1
ATOM 1554 N N . ILE A 1 187 ? -6.927 -1.768 26.764 1.00 56.12 187 ILE A N 1
ATOM 1555 C CA . ILE A 1 187 ? -7.826 -0.608 26.797 1.00 56.12 187 ILE A CA 1
ATOM 1556 C C . ILE A 1 187 ? -9.187 -1.070 27.320 1.00 56.12 187 ILE A C 1
ATOM 1558 O O . ILE A 1 187 ? -10.072 -1.488 26.568 1.00 56.12 187 ILE A O 1
ATOM 1562 N N . LYS A 1 188 ? -9.338 -1.031 28.650 1.00 43.47 188 LYS A N 1
ATOM 1563 C CA . LYS A 1 188 ? -10.657 -1.051 29.293 1.00 43.47 188 LYS A CA 1
ATOM 1564 C C . LYS A 1 188 ? -11.469 0.135 28.757 1.00 43.47 188 LYS A C 1
ATOM 1566 O O . LYS A 1 188 ? -10.922 1.224 28.604 1.00 43.47 188 LYS A O 1
ATOM 1571 N N . LYS A 1 189 ? -12.732 -0.148 28.418 1.00 46.09 189 LYS A N 1
ATOM 1572 C CA . LYS A 1 189 ? -13.741 0.828 27.979 1.00 46.09 189 LYS A CA 1
ATOM 1573 C C . LYS A 1 189 ? -13.790 2.055 28.880 1.00 46.09 189 LYS A C 1
ATOM 1575 O O . LYS A 1 189 ? -13.654 1.861 30.109 1.00 46.09 189 LYS A O 1
#

pLDDT: mean 89.29, std 10.17, range [43.47, 98.06]

Foldseek 3Di:
DQDPVLVVLLVVCVVCVVVVHQAADDPDPVVVVSLLVVLVVQLVDLPDALVVCVSSLSNLLRYPAADQSCVVSLLSCLLVHDALVSNLSSLSSCCGHQQVVCVVVVNARDVSLVVSLLSQLPPPVHDDLQSLLSSLVSLVSNQPCVVVCVVSLVVPDDDPVQPVDPSSVSSVVSVVVVVVSVVVVPPDD

Radius of gyration: 17.61 Å; chains: 1; bounding box: 47×36×53 Å

Secondary structure (DSSP, 8-state):
---HHHHHHHHHHHHHHHTT--------HHHHHHHHHHHHHHHH-TT--HHHHHHHHHHHHT-SS--GGGHHHHHHHGGG--SHHHHHHHHHHHIIIIIIHHHHHTPPPPHHHHHHHHHHHH-GGG--HHHHHHHHHHHHHTGGGGGGGHHHHHH----TTGGG-HHHHHHHHHHHHHHHHHHHTT---

Sequence (189 aa):
MLNEKLKSHYNLILDSLKNNGRALLQNDEELFEEMNYCLAELLENELIADRDLMPLFCLLDHCPRPDKRFEFHLLKIAPRLTSADSRIAWMGIAHKHILERQQRDGDPIPQELILILKLYMTDKKNQQWEVLEWVLRTVVMIGPLSLELKSDIESIKPTILSLFNRHQRHYFEILELLQKNWQQLGIKK